Protein AF-A0A9P6IHJ2-F1 (afdb_monomer_lite)

Secondary structure (DSSP, 8-state):
-HHHHHHHHHHHHHHHTPBPP------TTSGGG-TTSSHHHHHHHTTSTT-------------------------------------------------------------------------------------------------B--EE-S---GGGEEEPTTSS-EEE--GGG-EES-EE--SHHHHHHHHHHHHHHS-TTT--GGGTSPPTT-EE-THHHHHHHHHHHHHHHHSS-HHHHHHHHH-S-HHHHHHTT------GGGT--S-HHHHHHHHHHT-SSTTTSPPHHHHHHHHHHHHHS--

Radius of gyration: 33.96 Å; chains: 1; bounding box: 119×91×62 Å

Organism: NCBI:txid1440133

pLDDT: mean 70.14, std 29.79, range [27.2, 98.88]

Structure (mmCIF, N/CA/C/O backbone):
data_AF-A0A9P6IHJ2-F1
#
_entry.id   AF-A0A9P6IHJ2-F1
#
loop_
_atom_site.group_PDB
_atom_site.id
_atom_site.type_symbol
_atom_site.label_atom_id
_atom_site.label_alt_id
_atom_site.label_comp_id
_atom_site.label_asym_id
_atom_site.label_entity_id
_atom_site.label_seq_id
_atom_site.pdbx_PDB_ins_code
_atom_site.Cartn_x
_atom_site.Cartn_y
_atom_site.Cartn_z
_atom_site.occupancy
_atom_site.B_iso_or_equiv
_atom_site.auth_seq_id
_atom_site.auth_comp_id
_atom_site.auth_asym_id
_atom_site.auth_atom_id
_atom_site.pdbx_PDB_model_num
ATOM 1 N N . MET A 1 1 ? 12.701 -4.626 -12.570 1.00 92.81 1 MET A N 1
ATOM 2 C CA . MET A 1 1 ? 11.774 -3.969 -11.621 1.00 92.81 1 MET A CA 1
ATOM 3 C C . MET A 1 1 ? 10.393 -4.628 -11.605 1.00 92.81 1 MET A C 1
ATOM 5 O O . MET A 1 1 ? 10.182 -5.432 -10.714 1.00 92.81 1 MET A O 1
ATOM 9 N N . LEU A 1 2 ? 9.485 -4.388 -12.568 1.00 96.44 2 LEU A N 1
ATOM 10 C CA . LEU A 1 2 ? 8.091 -4.887 -12.493 1.00 96.44 2 LEU A CA 1
ATOM 11 C C . LEU A 1 2 ? 7.951 -6.404 -12.257 1.00 96.44 2 LEU A C 1
ATOM 13 O O . LEU A 1 2 ? 7.178 -6.802 -11.396 1.00 96.44 2 LEU A O 1
ATOM 17 N N . ARG A 1 3 ? 8.747 -7.249 -12.933 1.00 96.56 3 ARG A N 1
ATOM 18 C CA . ARG A 1 3 ? 8.752 -8.712 -12.697 1.00 96.56 3 ARG A CA 1
ATOM 19 C C . ARG A 1 3 ? 9.091 -9.108 -11.251 1.00 96.56 3 ARG A C 1
ATOM 21 O O . ARG A 1 3 ? 8.545 -10.084 -10.759 1.00 96.56 3 ARG A O 1
ATOM 28 N N . PHE A 1 4 ? 9.953 -8.343 -10.579 1.00 97.69 4 PHE A N 1
ATOM 29 C CA . PHE A 1 4 ? 10.272 -8.537 -9.162 1.00 97.69 4 PHE A CA 1
ATOM 30 C C . PHE A 1 4 ? 9.105 -8.062 -8.289 1.00 97.69 4 PHE A C 1
ATOM 32 O O . PHE A 1 4 ? 8.616 -8.813 -7.458 1.00 97.69 4 PHE A O 1
ATOM 39 N N . PHE A 1 5 ? 8.568 -6.863 -8.543 1.00 98.44 5 PHE A N 1
ATOM 40 C CA . PHE A 1 5 ? 7.404 -6.357 -7.805 1.00 98.44 5 PHE A CA 1
ATOM 41 C C . PHE A 1 5 ? 6.185 -7.299 -7.891 1.00 98.44 5 PHE A C 1
ATOM 43 O O . PHE A 1 5 ? 5.552 -7.565 -6.877 1.00 98.44 5 PHE A O 1
ATOM 50 N N . ARG A 1 6 ? 5.930 -7.910 -9.058 1.00 98.38 6 ARG A N 1
ATOM 51 C CA . ARG A 1 6 ? 4.911 -8.960 -9.249 1.00 98.38 6 ARG A CA 1
ATOM 52 C C . ARG A 1 6 ? 5.038 -10.108 -8.238 1.00 98.38 6 ARG A C 1
ATOM 54 O O . ARG A 1 6 ? 4.034 -10.574 -7.709 1.00 98.38 6 ARG A O 1
ATOM 61 N N . GLY A 1 7 ? 6.261 -10.565 -7.960 1.00 98.12 7 GLY A N 1
ATOM 62 C CA . GLY A 1 7 ? 6.501 -11.616 -6.971 1.00 98.12 7 GLY A CA 1
ATOM 63 C C . GLY A 1 7 ? 6.226 -11.151 -5.536 1.00 98.12 7 GLY A C 1
ATOM 64 O O . GLY A 1 7 ? 5.652 -11.911 -4.761 1.00 98.12 7 GLY A O 1
ATOM 65 N N . VAL A 1 8 ? 6.514 -9.883 -5.209 1.00 98.56 8 VAL A N 1
ATOM 66 C CA . VAL A 1 8 ? 6.097 -9.268 -3.931 1.00 98.56 8 VAL A CA 1
ATOM 67 C C . VAL A 1 8 ? 4.570 -9.284 -3.809 1.00 98.56 8 VAL A C 1
ATOM 69 O O . VAL A 1 8 ? 4.041 -9.714 -2.785 1.00 98.56 8 VAL A O 1
ATOM 72 N N . CYS A 1 9 ? 3.848 -8.907 -4.872 1.00 98.56 9 CYS A N 1
ATOM 73 C CA . CYS A 1 9 ? 2.385 -8.974 -4.903 1.00 98.56 9 CYS A CA 1
ATOM 74 C C . CYS A 1 9 ? 1.856 -10.402 -4.694 1.00 98.56 9 CYS A C 1
ATOM 76 O O . CYS A 1 9 ? 0.833 -10.575 -4.038 1.00 98.56 9 CYS A O 1
ATOM 78 N N . TYR A 1 10 ? 2.543 -11.437 -5.191 1.00 98.12 10 TYR A N 1
ATOM 79 C CA . TYR A 1 10 ? 2.163 -12.826 -4.911 1.00 98.12 10 TYR A CA 1
ATOM 80 C C . TYR A 1 10 ? 2.395 -13.244 -3.457 1.00 98.12 10 TYR A C 1
ATOM 82 O O . TYR A 1 10 ? 1.549 -13.957 -2.916 1.00 98.12 10 TYR A O 1
ATOM 90 N N . GLY A 1 11 ? 3.469 -12.774 -2.815 1.00 96.88 11 GLY A N 1
ATOM 91 C CA . GLY A 1 11 ? 3.676 -12.959 -1.376 1.00 96.88 11 GLY A CA 1
ATOM 92 C C . GLY A 1 11 ? 2.554 -12.321 -0.553 1.00 96.88 11 GLY A C 1
ATOM 93 O O . GLY A 1 11 ? 1.955 -12.980 0.291 1.00 96.88 11 GLY A O 1
ATOM 94 N N . VAL A 1 12 ? 2.191 -11.074 -0.869 1.00 97.94 12 VAL A N 1
ATOM 95 C CA . VAL A 1 12 ? 1.077 -10.364 -0.212 1.00 97.94 12 VAL A CA 1
ATOM 96 C C . VAL A 1 12 ? -0.270 -11.053 -0.475 1.00 97.94 12 VAL A C 1
ATOM 98 O O . VAL A 1 12 ? -1.028 -11.295 0.462 1.00 97.94 12 VAL A O 1
ATOM 101 N N . ARG A 1 13 ? -0.545 -11.489 -1.714 1.00 97.31 13 ARG A N 1
ATOM 102 C CA . ARG A 1 13 ? -1.763 -12.252 -2.050 1.00 97.31 13 ARG A CA 1
ATOM 103 C C . ARG A 1 13 ? -1.889 -13.537 -1.227 1.00 97.31 13 ARG A C 1
ATOM 105 O O . ARG A 1 13 ? -2.994 -13.895 -0.837 1.00 97.31 13 ARG A O 1
ATOM 112 N N . ALA A 1 14 ? -0.783 -14.228 -0.946 1.00 95.12 14 ALA A N 1
ATOM 113 C CA . ALA A 1 14 ? -0.804 -15.443 -0.131 1.00 95.12 14 ALA A CA 1
ATOM 114 C C . ALA A 1 14 ? -1.244 -15.185 1.327 1.00 95.12 14 ALA A C 1
ATOM 116 O O . ALA A 1 14 ? -1.840 -16.071 1.936 1.00 95.12 14 ALA A O 1
ATOM 117 N N . LEU A 1 15 ? -1.013 -13.978 1.863 1.00 94.75 15 LEU A N 1
ATOM 118 C CA . LEU A 1 15 ? -1.544 -13.539 3.162 1.00 94.75 15 LEU A CA 1
ATOM 119 C C . LEU A 1 15 ? -3.031 -13.165 3.060 1.00 94.75 15 LEU A C 1
ATOM 121 O O . LEU A 1 15 ? -3.840 -13.569 3.895 1.00 94.75 15 LEU A O 1
ATOM 125 N N . HIS A 1 16 ? -3.407 -12.440 2.000 1.00 95.06 16 HIS A N 1
ATOM 126 C CA . HIS A 1 16 ? -4.785 -11.983 1.753 1.00 95.06 16 HIS A CA 1
ATOM 127 C C . HIS A 1 16 ? -5.756 -13.131 1.443 1.00 95.06 16 HIS A C 1
ATOM 129 O O . HIS A 1 16 ? -6.961 -12.986 1.616 1.00 95.06 16 HIS A O 1
ATOM 135 N N . SER A 1 17 ? -5.246 -14.280 0.998 1.00 89.19 17 SER A N 1
ATOM 136 C CA . SER A 1 17 ? -6.024 -15.488 0.690 1.00 89.19 17 SER A CA 1
ATOM 137 C C . SER A 1 17 ? -5.664 -16.681 1.586 1.00 89.19 17 SER A C 1
ATOM 139 O O . SER A 1 17 ? -5.900 -17.823 1.194 1.00 89.19 17 SER A O 1
ATOM 141 N N . HIS A 1 18 ? -5.064 -16.453 2.761 1.00 78.94 18 HIS A N 1
ATOM 142 C CA . HIS A 1 18 ? -4.600 -17.548 3.611 1.00 78.94 18 HIS A CA 1
ATOM 143 C C . HIS A 1 18 ? -5.767 -18.413 4.115 1.00 78.94 18 HIS A C 1
ATOM 145 O O . HIS A 1 18 ? -6.649 -17.951 4.840 1.00 78.94 18 HIS A O 1
ATOM 151 N N . GLN A 1 19 ? -5.751 -19.692 3.751 1.00 64.75 19 GLN A N 1
ATOM 152 C CA . GLN A 1 19 ? -6.596 -20.719 4.350 1.00 64.75 19 GLN A CA 1
ATOM 153 C C . GLN A 1 19 ? -5.819 -21.368 5.489 1.00 64.75 19 GLN A C 1
ATOM 155 O O . GLN A 1 19 ? -4.679 -21.800 5.296 1.00 64.75 19 GLN A O 1
ATOM 160 N N . LEU A 1 20 ? -6.435 -21.455 6.669 1.00 57.28 20 LEU A N 1
ATOM 161 C CA . LEU A 1 20 ? -5.884 -22.297 7.725 1.00 57.28 20 LEU A CA 1
ATOM 162 C C . LEU A 1 20 ? -5.874 -23.751 7.224 1.00 57.28 20 LEU A C 1
ATOM 164 O O . LEU A 1 20 ? -6.846 -24.176 6.598 1.00 57.28 20 LEU A O 1
ATOM 168 N N . PRO A 1 21 ? -4.809 -24.533 7.478 1.00 53.69 21 PRO A N 1
ATOM 169 C CA . PRO A 1 21 ? -4.828 -25.946 7.136 1.00 53.69 21 PRO A CA 1
ATOM 170 C C . PRO A 1 21 ? -5.996 -26.621 7.861 1.00 53.69 21 PRO A C 1
ATOM 172 O O . PRO A 1 21 ? -6.191 -26.389 9.056 1.00 53.69 21 PRO A O 1
ATOM 175 N N . ASN A 1 22 ? -6.737 -27.478 7.153 1.00 49.53 22 ASN A N 1
ATOM 176 C CA . ASN A 1 22 ? -7.765 -28.337 7.740 1.00 49.53 22 ASN A CA 1
ATOM 177 C C . ASN A 1 22 ? -7.103 -29.323 8.719 1.00 49.53 22 ASN A C 1
ATOM 179 O O . ASN A 1 22 ? -6.735 -30.440 8.356 1.00 49.53 22 ASN A O 1
ATOM 183 N N . VAL A 1 23 ? -6.902 -28.883 9.963 1.00 52.72 23 VAL A N 1
ATOM 184 C CA . VAL A 1 23 ? -6.471 -29.724 11.080 1.00 52.72 23 VAL A CA 1
ATOM 185 C C . VAL A 1 23 ? -7.708 -30.478 11.561 1.00 52.72 23 VAL A C 1
ATOM 187 O O . VAL A 1 23 ? -8.630 -29.834 12.068 1.00 52.72 23 VAL A O 1
ATOM 190 N N . PRO A 1 24 ? -7.764 -31.818 11.438 1.00 45.44 24 PRO A N 1
ATOM 191 C CA . PRO A 1 24 ? -8.878 -32.579 11.978 1.00 45.44 24 PRO A CA 1
ATOM 192 C C . PRO A 1 24 ? -8.985 -32.310 13.476 1.00 45.44 24 PRO A C 1
ATOM 194 O O . PRO A 1 24 ? -8.009 -32.478 14.213 1.00 45.44 24 PRO A O 1
ATOM 197 N N . ILE A 1 25 ? -10.164 -31.882 13.930 1.00 50.69 25 ILE A N 1
ATOM 198 C CA . ILE A 1 25 ? -10.435 -31.711 15.356 1.00 50.69 25 ILE A CA 1
ATOM 199 C C . ILE A 1 25 ? -10.298 -33.092 15.995 1.00 50.69 25 ILE A C 1
ATOM 201 O O . ILE A 1 25 ? -11.161 -33.949 15.807 1.00 50.69 25 ILE A O 1
ATOM 205 N N . ARG A 1 26 ? -9.210 -33.321 16.741 1.00 43.97 26 ARG A N 1
ATOM 206 C CA . ARG A 1 26 ? -9.066 -34.541 17.538 1.00 43.97 26 ARG A CA 1
ATOM 207 C C . ARG A 1 26 ? -10.235 -34.620 18.510 1.00 43.97 26 ARG A C 1
ATOM 209 O O . ARG A 1 26 ? -10.385 -33.771 19.389 1.00 43.97 26 ARG A O 1
ATOM 216 N N . SER A 1 27 ? -11.056 -35.651 18.351 1.00 42.50 27 SER A N 1
ATOM 217 C CA . SER A 1 27 ? -12.056 -36.022 19.341 1.00 42.50 27 SER A CA 1
ATOM 218 C C . SER A 1 27 ? -11.356 -36.308 20.667 1.00 42.50 27 SER A C 1
ATOM 220 O O . SER A 1 27 ? -10.359 -37.028 20.715 1.00 42.50 27 SER A O 1
ATOM 222 N N . ARG A 1 28 ? -11.914 -35.768 21.754 1.00 41.59 28 ARG A N 1
ATOM 223 C CA . ARG A 1 28 ? -11.374 -35.774 23.130 1.00 41.59 28 ARG A CA 1
ATOM 224 C C . ARG A 1 28 ? -11.251 -37.174 23.773 1.00 41.59 28 ARG A C 1
ATOM 226 O O . ARG A 1 28 ? -11.061 -37.292 24.978 1.00 41.59 28 ARG A O 1
ATOM 233 N N . GLU A 1 29 ? -11.385 -38.229 22.978 1.00 46.22 29 GLU A N 1
ATOM 234 C CA . GLU A 1 29 ? -11.388 -39.633 23.385 1.00 46.22 29 GLU A CA 1
ATOM 235 C C . GLU A 1 29 ? -10.037 -40.330 23.122 1.00 46.22 29 GLU A C 1
ATOM 237 O O . GLU A 1 29 ? -9.738 -41.321 23.783 1.00 46.22 29 GLU A O 1
ATOM 242 N N . GLU A 1 30 ? -9.173 -39.799 22.241 1.00 48.06 30 GLU A N 1
ATOM 243 C CA . GLU A 1 30 ? -7.852 -40.405 21.962 1.00 48.06 30 GLU A CA 1
ATOM 244 C C . GLU A 1 30 ? -6.776 -40.082 23.023 1.00 48.06 30 GLU A C 1
ATOM 246 O O . GLU A 1 30 ? -5.876 -40.895 23.270 1.00 48.06 30 GLU A O 1
ATOM 251 N N . ASP A 1 31 ? -6.876 -38.929 23.697 1.00 45.34 31 ASP A N 1
ATOM 252 C CA . ASP A 1 31 ? -5.833 -38.412 24.604 1.00 45.34 31 ASP A CA 1
ATOM 253 C C . ASP A 1 31 ? -5.628 -39.260 25.877 1.00 45.34 31 ASP A C 1
ATOM 255 O O . ASP A 1 31 ? -4.588 -39.163 26.532 1.00 45.34 31 ASP A O 1
ATOM 259 N N . ASN A 1 32 ? -6.568 -40.156 26.203 1.00 43.34 32 ASN A N 1
ATOM 260 C CA . ASN A 1 32 ? -6.463 -41.071 27.348 1.00 43.34 32 ASN A CA 1
ATOM 261 C C . ASN A 1 32 ? -5.431 -42.204 27.150 1.00 43.34 32 ASN A C 1
ATOM 263 O O . ASN A 1 32 ? -5.217 -42.999 28.064 1.00 43.34 32 ASN A O 1
ATOM 267 N N . SER A 1 33 ? -4.780 -42.289 25.983 1.00 44.50 33 SER A N 1
ATOM 268 C CA . SER A 1 33 ? -3.758 -43.306 25.679 1.00 44.50 33 SER A CA 1
ATOM 269 C C . SER A 1 33 ? -2.307 -42.795 25.731 1.00 44.50 33 SER A C 1
ATOM 271 O O . SER A 1 33 ? -1.373 -43.596 25.740 1.00 44.50 33 SER A O 1
ATOM 273 N N . SER A 1 34 ? -2.093 -41.475 25.820 1.00 47.03 34 SER A N 1
ATOM 274 C CA . SER A 1 34 ? -0.774 -40.831 25.657 1.00 47.03 34 SER A CA 1
ATOM 275 C C . SER A 1 34 ? -0.258 -40.054 26.882 1.00 47.03 34 SER A C 1
ATOM 277 O O . SER A 1 34 ? 0.612 -39.190 26.757 1.00 47.03 34 SER A O 1
ATOM 279 N N . ALA A 1 35 ? -0.730 -40.393 28.086 1.00 45.16 35 ALA A N 1
ATOM 280 C CA . ALA A 1 35 ? -0.361 -39.722 29.342 1.00 45.16 35 ALA A CA 1
ATOM 281 C C . ALA A 1 35 ? 1.148 -39.758 29.695 1.00 45.16 35 ALA A C 1
ATOM 283 O O . ALA A 1 35 ? 1.614 -38.924 30.465 1.00 45.16 35 ALA A O 1
ATOM 284 N N . ASN A 1 36 ? 1.939 -40.656 29.092 1.00 44.47 36 ASN A N 1
ATOM 285 C CA . ASN A 1 36 ? 3.379 -40.793 29.370 1.00 44.47 36 ASN A CA 1
ATOM 286 C C . ASN A 1 36 ? 4.290 -39.845 28.553 1.00 44.47 36 ASN A C 1
ATOM 288 O O . ASN A 1 36 ? 5.509 -39.890 28.709 1.00 44.47 36 ASN A O 1
ATOM 292 N N . GLY A 1 37 ? 3.744 -39.013 27.654 1.00 42.28 37 GLY A N 1
ATOM 293 C CA . GLY A 1 37 ? 4.549 -38.157 26.765 1.00 42.28 37 GLY A CA 1
ATOM 294 C C . GLY A 1 37 ? 4.867 -36.749 27.291 1.00 42.28 37 GLY A C 1
ATOM 295 O O . GLY A 1 37 ? 5.844 -36.139 26.858 1.00 42.28 37 GLY A O 1
ATOM 296 N N . ILE A 1 38 ? 4.050 -36.214 28.203 1.00 41.91 38 ILE A N 1
ATOM 297 C CA . ILE A 1 38 ? 4.018 -34.767 28.495 1.00 41.91 38 ILE A CA 1
ATOM 298 C C . ILE A 1 38 ? 5.051 -34.355 29.563 1.00 41.91 38 ILE A C 1
ATOM 300 O O . ILE A 1 38 ? 5.668 -33.294 29.446 1.00 41.91 38 ILE A O 1
ATOM 304 N N . GLU A 1 39 ? 5.350 -35.215 30.543 1.00 41.94 39 GLU A N 1
ATOM 305 C CA . GLU A 1 39 ? 6.340 -34.922 31.602 1.00 41.94 39 GLU A CA 1
ATOM 306 C C . GLU A 1 39 ? 7.791 -34.804 31.081 1.00 41.94 39 GLU A C 1
ATOM 308 O O . GLU A 1 39 ? 8.642 -34.138 31.686 1.00 41.94 39 GLU A O 1
ATOM 313 N N . ALA A 1 40 ? 8.077 -35.403 29.918 1.00 40.66 40 ALA A N 1
ATOM 314 C CA . ALA A 1 40 ? 9.397 -35.390 29.289 1.00 40.66 40 ALA A CA 1
ATOM 315 C C . ALA A 1 40 ? 9.771 -34.036 28.649 1.00 40.66 40 ALA A C 1
ATOM 317 O O . ALA A 1 40 ? 10.959 -33.728 28.518 1.00 40.66 40 ALA A O 1
ATOM 318 N N . TRP A 1 41 ? 8.787 -33.219 28.253 1.00 38.66 41 TRP A N 1
ATOM 319 C CA . TRP A 1 41 ? 9.034 -31.897 27.660 1.00 38.66 41 TRP A CA 1
ATOM 320 C C . TRP A 1 41 ? 9.283 -30.824 28.727 1.00 38.66 41 TRP A C 1
ATOM 322 O O . TRP A 1 41 ? 10.275 -30.096 28.654 1.00 38.66 41 TRP A O 1
ATOM 332 N N . ASP A 1 42 ? 8.437 -30.766 29.757 1.00 39.75 42 ASP A N 1
ATOM 333 C CA . ASP A 1 42 ? 8.492 -29.711 30.782 1.00 39.75 42 ASP A CA 1
ATOM 334 C C . ASP A 1 42 ? 9.760 -29.788 31.664 1.00 39.75 42 ASP A C 1
ATOM 336 O O . ASP A 1 42 ? 10.321 -28.774 32.092 1.00 39.75 42 ASP A O 1
ATOM 340 N N . SER A 1 43 ? 10.311 -30.993 31.834 1.00 40.69 43 SER A N 1
ATOM 341 C CA . SER A 1 43 ? 11.612 -31.205 32.487 1.00 40.69 43 SER A CA 1
ATOM 342 C C . SER A 1 43 ? 12.797 -30.630 31.688 1.00 40.69 43 SER A C 1
ATOM 344 O O . SER A 1 43 ? 13.848 -30.331 32.258 1.00 40.69 43 SER A O 1
ATOM 346 N N . ARG A 1 44 ? 12.651 -30.448 30.366 1.00 43.28 44 ARG A N 1
ATOM 347 C CA . ARG A 1 44 ? 13.728 -30.019 29.452 1.00 43.28 44 ARG A CA 1
ATOM 348 C C . ARG A 1 44 ? 13.771 -28.499 29.237 1.00 43.28 44 ARG A C 1
ATOM 350 O O . ARG A 1 44 ? 14.842 -27.958 28.961 1.00 43.28 44 ARG A O 1
ATOM 357 N N . GLU A 1 45 ? 12.644 -27.812 29.429 1.00 47.12 45 GLU A N 1
ATOM 358 C CA . GLU A 1 45 ? 12.529 -26.341 29.461 1.00 47.12 45 GLU A CA 1
ATOM 359 C C . GLU A 1 45 ? 13.170 -25.744 30.727 1.00 47.12 45 GLU A C 1
ATOM 361 O O . GLU A 1 45 ? 13.964 -24.798 30.655 1.00 47.12 45 GLU A O 1
ATOM 366 N N . ARG A 1 46 ? 12.881 -26.322 31.904 1.00 40.38 46 ARG A N 1
ATOM 367 C CA . ARG A 1 46 ? 13.327 -25.780 33.204 1.00 40.38 46 ARG A CA 1
ATOM 368 C C . ARG A 1 46 ? 14.851 -25.794 33.401 1.00 40.38 46 ARG A C 1
ATOM 370 O O . ARG A 1 46 ? 15.371 -24.948 34.123 1.00 40.38 46 ARG A O 1
ATOM 377 N N . GLY A 1 47 ? 15.583 -26.663 32.699 1.00 39.16 47 GLY A N 1
ATOM 378 C CA . GLY A 1 47 ? 17.052 -26.695 32.719 1.00 39.16 47 GLY A CA 1
ATOM 379 C C . GLY A 1 47 ? 17.753 -25.615 31.878 1.00 39.16 47 GLY A C 1
ATOM 380 O O . GLY A 1 47 ? 18.955 -25.411 32.035 1.00 39.16 47 GLY A O 1
ATOM 381 N N . ARG A 1 48 ? 17.046 -24.909 30.979 1.00 43.00 48 ARG A N 1
ATOM 382 C CA . ARG A 1 48 ? 17.676 -24.016 29.980 1.00 43.00 48 ARG A CA 1
ATOM 383 C C . ARG A 1 48 ? 17.669 -22.523 30.327 1.00 43.00 48 ARG A C 1
ATOM 385 O O . ARG A 1 48 ? 18.354 -21.751 29.663 1.00 43.00 48 ARG A O 1
ATOM 392 N N . LYS A 1 49 ? 16.966 -22.104 31.386 1.00 36.94 49 LYS A N 1
ATOM 393 C CA . LYS A 1 49 ? 16.797 -20.681 31.765 1.00 36.94 49 LYS A CA 1
ATOM 394 C C . LYS A 1 49 ? 17.864 -20.121 32.732 1.00 36.94 49 LYS A C 1
ATOM 396 O O . LYS A 1 49 ? 17.693 -19.015 33.229 1.00 36.94 49 LYS A O 1
ATOM 401 N N . SER A 1 50 ? 18.978 -20.830 32.971 1.00 42.75 50 SER A N 1
ATOM 402 C CA . SER A 1 50 ? 20.017 -20.427 33.951 1.00 42.75 50 SER A CA 1
ATOM 403 C C . SER A 1 50 ? 21.372 -19.969 33.365 1.00 42.75 50 SER A C 1
ATOM 405 O O . SER A 1 50 ? 22.228 -19.510 34.115 1.00 42.75 50 SER A O 1
ATOM 407 N N . LEU A 1 51 ? 21.591 -20.000 32.040 1.00 35.38 51 LEU A N 1
ATOM 408 C CA . LEU A 1 51 ? 22.819 -19.458 31.420 1.00 35.38 51 LEU A CA 1
ATOM 409 C C . LEU A 1 51 ? 22.535 -18.344 30.395 1.00 35.38 51 LEU A C 1
ATOM 411 O O . LEU A 1 51 ? 22.601 -18.551 29.186 1.00 35.38 51 LEU A O 1
ATOM 415 N N . ARG A 1 52 ? 22.328 -17.113 30.884 1.00 31.94 52 ARG A N 1
ATOM 416 C CA . ARG A 1 52 ? 22.693 -15.907 30.117 1.00 31.94 52 ARG A CA 1
ATOM 417 C C . ARG A 1 52 ? 24.172 -15.606 30.372 1.00 31.94 52 ARG A C 1
ATOM 419 O O . ARG A 1 52 ? 24.521 -15.103 31.436 1.00 31.94 52 ARG A O 1
ATOM 426 N N . ARG A 1 53 ? 25.045 -15.910 29.406 1.00 32.09 53 ARG A N 1
ATOM 427 C CA . ARG A 1 53 ? 26.426 -15.396 29.398 1.00 32.09 53 ARG A CA 1
ATOM 428 C C . ARG A 1 53 ? 26.459 -13.984 28.803 1.00 32.09 53 ARG A C 1
ATOM 430 O O . ARG A 1 53 ? 25.736 -13.694 27.857 1.00 32.09 53 ARG A O 1
ATOM 437 N N . GLN A 1 54 ? 27.307 -13.136 29.383 1.00 32.12 54 GLN A N 1
ATOM 438 C CA . GLN A 1 54 ? 27.627 -11.786 28.904 1.00 32.12 54 GLN A CA 1
ATOM 439 C C . GLN A 1 54 ? 28.249 -11.823 27.491 1.00 32.12 54 GLN A C 1
ATOM 441 O O . GLN A 1 54 ? 28.952 -12.791 27.181 1.00 32.12 54 GLN A O 1
ATOM 446 N N . PRO A 1 55 ? 28.068 -10.783 26.655 1.00 29.30 55 PRO A N 1
ATOM 447 C CA . PRO A 1 55 ? 28.760 -10.673 25.376 1.00 29.30 55 PRO A CA 1
ATOM 448 C C . PRO A 1 55 ? 30.221 -10.242 25.590 1.00 29.30 55 PRO A C 1
ATOM 450 O O . PRO A 1 55 ? 30.507 -9.087 25.896 1.00 29.30 55 PRO A O 1
ATOM 453 N N . SER A 1 56 ? 31.162 -11.169 25.414 1.00 29.78 56 SER A N 1
ATOM 454 C CA . SER A 1 56 ? 32.594 -10.860 25.331 1.00 29.78 56 SER A CA 1
ATOM 455 C C . SER A 1 56 ? 32.983 -10.531 23.888 1.00 29.78 56 SER A C 1
ATOM 457 O O . SER A 1 56 ? 32.701 -11.319 22.985 1.00 29.78 56 SER A O 1
ATOM 459 N N . ALA A 1 57 ? 33.649 -9.393 23.681 1.00 29.50 57 ALA A N 1
ATOM 460 C CA . ALA A 1 57 ? 34.122 -8.957 22.369 1.00 29.50 57 ALA A CA 1
ATOM 461 C C . ALA A 1 57 ? 35.082 -9.975 21.725 1.00 29.50 57 ALA A C 1
ATOM 463 O O . ALA A 1 57 ? 35.949 -10.536 22.395 1.00 29.50 57 ALA A O 1
ATOM 464 N N . ILE A 1 58 ? 34.947 -10.178 20.411 1.00 29.84 58 ILE A N 1
ATOM 465 C CA . ILE A 1 58 ? 35.860 -11.013 19.625 1.00 29.84 58 ILE A CA 1
ATOM 466 C C . ILE A 1 58 ? 37.045 -10.148 19.191 1.00 29.84 58 ILE A C 1
ATOM 468 O O . ILE A 1 58 ? 36.941 -9.347 18.264 1.00 29.84 58 ILE A O 1
ATOM 472 N N . SER A 1 59 ? 38.179 -10.316 19.866 1.00 27.20 59 SER A N 1
ATOM 473 C CA . SER A 1 59 ? 39.469 -9.786 19.426 1.00 27.20 59 SER A CA 1
ATOM 474 C C . SER A 1 59 ? 40.075 -10.700 18.359 1.00 27.20 59 SER A C 1
ATOM 476 O O . SER A 1 59 ? 40.378 -11.858 18.647 1.00 27.20 59 SER A O 1
ATOM 478 N N . PHE A 1 60 ? 40.305 -10.180 17.154 1.00 27.91 60 PHE A N 1
ATOM 479 C CA . PHE A 1 60 ? 41.161 -10.848 16.174 1.00 27.91 60 PHE A CA 1
ATOM 480 C C . PHE A 1 60 ? 42.634 -10.681 16.561 1.00 27.91 60 PHE A C 1
ATOM 482 O O . PHE A 1 60 ? 43.092 -9.563 16.791 1.00 27.91 60 PHE A O 1
ATOM 489 N N . THR A 1 61 ? 43.37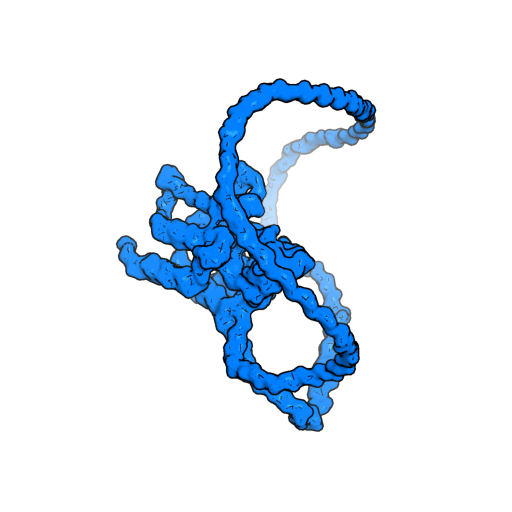9 -11.784 16.586 1.00 27.28 61 THR A N 1
ATOM 490 C CA . THR A 1 61 ? 44.841 -11.792 16.697 1.00 27.28 61 THR A CA 1
ATOM 491 C C . THR A 1 61 ? 45.452 -12.582 15.543 1.00 27.28 61 THR A C 1
ATOM 493 O O . THR A 1 61 ? 45.126 -13.746 15.325 1.00 27.28 61 THR A O 1
ATOM 496 N N . THR A 1 62 ? 46.391 -11.958 14.836 1.00 30.81 62 THR A N 1
ATOM 497 C CA . THR A 1 62 ? 47.392 -12.622 13.985 1.00 30.81 62 THR A CA 1
ATOM 498 C C . THR A 1 62 ? 48.742 -11.916 14.180 1.00 30.81 62 THR A C 1
ATOM 500 O O . THR A 1 62 ? 48.737 -10.733 14.527 1.00 30.81 62 THR A O 1
ATOM 503 N N . PRO A 1 63 ? 49.877 -12.631 14.064 1.00 32.88 63 PRO A N 1
ATOM 504 C CA . PRO A 1 63 ? 51.117 -12.270 14.761 1.00 32.88 63 PRO A CA 1
ATOM 505 C C . PRO A 1 63 ? 52.040 -11.278 14.028 1.00 32.88 63 PRO A C 1
ATOM 507 O O . PRO A 1 63 ? 51.790 -10.863 12.900 1.00 32.88 63 PRO A O 1
ATOM 510 N N . GLU A 1 64 ? 53.107 -10.903 14.738 1.00 30.66 64 GLU A N 1
ATOM 511 C CA . GLU A 1 64 ? 54.028 -9.789 14.482 1.00 30.66 64 GLU A CA 1
ATOM 512 C C . GLU A 1 64 ? 55.007 -9.947 13.301 1.00 30.66 64 GLU A C 1
ATOM 514 O O . GLU A 1 64 ? 55.392 -11.049 12.913 1.00 30.66 64 GLU A O 1
ATOM 519 N N . GLY A 1 65 ? 55.520 -8.792 12.849 1.00 29.48 65 GLY A N 1
ATOM 520 C CA . GLY A 1 65 ? 56.742 -8.635 12.050 1.00 29.48 65 GLY A CA 1
ATOM 521 C C . GLY A 1 65 ? 56.582 -7.574 10.950 1.00 29.48 65 GLY A C 1
ATOM 522 O O . GLY A 1 65 ? 55.748 -7.737 10.072 1.00 29.48 65 GLY A O 1
ATOM 523 N N . GLY A 1 66 ? 57.333 -6.470 10.898 1.00 27.59 66 GLY A N 1
ATOM 524 C CA . GLY A 1 66 ? 58.331 -5.935 11.827 1.00 27.59 66 GLY A CA 1
ATOM 525 C C . GLY A 1 66 ? 59.106 -4.765 11.188 1.00 27.59 66 GLY A C 1
ATOM 526 O O . GLY A 1 66 ? 59.277 -4.734 9.975 1.00 27.59 66 GLY A O 1
ATOM 527 N N . THR A 1 67 ? 59.627 -3.852 12.017 1.00 31.86 67 THR A N 1
ATOM 528 C CA . THR A 1 67 ? 60.567 -2.746 11.692 1.00 31.86 67 THR A CA 1
ATOM 529 C C . THR A 1 67 ? 60.072 -1.529 10.880 1.00 31.86 67 THR A C 1
ATOM 531 O O . THR A 1 67 ? 59.674 -1.647 9.729 1.00 31.86 67 THR A O 1
ATOM 534 N N . GLY A 1 68 ? 60.290 -0.329 11.448 1.00 28.45 68 GLY A N 1
ATOM 535 C CA . GLY A 1 68 ? 61.033 0.718 10.726 1.00 28.45 68 GLY A CA 1
ATOM 536 C C . GLY A 1 68 ? 60.414 2.115 10.545 1.00 28.45 68 GLY A C 1
ATOM 537 O O . GLY A 1 68 ? 59.954 2.390 9.449 1.00 28.45 68 GLY A O 1
ATOM 538 N N . LEU A 1 69 ? 60.624 3.014 11.532 1.00 30.14 69 LEU A N 1
ATOM 539 C CA . LEU A 1 69 ? 60.889 4.473 11.366 1.00 30.14 69 LEU A CA 1
ATOM 540 C C . LEU A 1 69 ? 59.760 5.357 10.751 1.00 30.14 69 LEU A C 1
ATOM 542 O O . LEU A 1 69 ? 58.991 4.917 9.914 1.00 30.14 69 LEU A O 1
ATOM 546 N N . SER A 1 70 ? 59.594 6.648 11.064 1.00 32.69 70 SER A N 1
ATOM 547 C CA . SER A 1 70 ? 60.134 7.532 12.116 1.00 32.69 70 SER A CA 1
ATOM 548 C C . SER A 1 70 ? 59.291 8.823 12.183 1.00 32.69 70 SER A C 1
ATOM 550 O O . SER A 1 70 ? 58.687 9.208 11.187 1.00 32.69 70 SER A O 1
ATOM 552 N N . ASP A 1 71 ? 59.300 9.477 13.346 1.00 30.45 71 ASP A N 1
ATOM 553 C CA . ASP A 1 71 ? 58.812 10.826 13.698 1.00 30.45 71 ASP A CA 1
ATOM 554 C C . ASP A 1 71 ? 58.362 11.815 12.597 1.00 30.45 71 ASP A C 1
ATOM 556 O O . ASP A 1 71 ? 59.122 12.150 11.690 1.00 30.45 71 ASP A O 1
ATOM 560 N N . MET A 1 72 ? 57.240 12.507 12.852 1.00 30.47 72 MET A N 1
ATOM 561 C CA . MET A 1 72 ? 57.333 13.939 13.193 1.00 30.47 72 MET A CA 1
ATOM 562 C C . MET A 1 72 ? 56.136 14.454 14.013 1.00 30.47 72 MET A C 1
ATOM 564 O O . MET A 1 72 ? 55.021 13.944 13.928 1.00 30.47 72 MET A O 1
ATOM 568 N N . SER A 1 73 ? 56.409 15.448 14.857 1.00 30.27 73 SER A N 1
ATOM 569 C CA . SER A 1 73 ? 55.584 15.929 15.974 1.00 30.27 73 SER A CA 1
ATOM 570 C C . SER A 1 73 ? 55.088 17.380 15.786 1.00 30.27 73 SER A C 1
ATOM 572 O O . SER A 1 73 ? 55.451 18.033 14.812 1.00 30.27 73 SER A O 1
ATOM 574 N N . HIS A 1 74 ? 54.344 17.894 16.788 1.00 32.34 74 HIS A N 1
ATOM 575 C CA . HIS A 1 74 ? 53.954 19.310 17.016 1.00 32.34 74 HIS A CA 1
ATOM 576 C C . HIS A 1 74 ? 52.789 19.872 16.162 1.00 32.34 74 HIS A C 1
ATOM 578 O O . HIS A 1 74 ? 52.672 19.547 14.991 1.00 32.34 74 HIS A O 1
ATOM 584 N N . LEU A 1 75 ? 51.873 20.734 16.648 1.00 29.09 75 LEU A N 1
ATOM 585 C CA . LEU A 1 75 ? 51.510 21.273 17.986 1.00 29.09 75 LEU A CA 1
ATOM 586 C C . LEU A 1 75 ? 49.968 21.137 18.130 1.00 29.09 75 LEU A C 1
ATOM 588 O O . LEU A 1 75 ? 49.269 21.24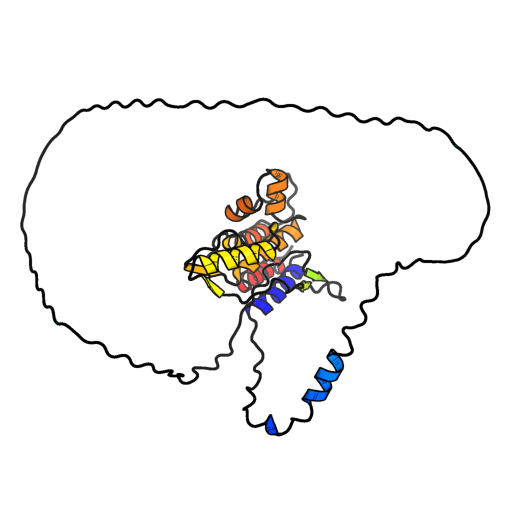0 17.131 1.00 29.09 75 LEU A O 1
ATOM 592 N N . ALA A 1 76 ? 49.342 20.778 19.257 1.00 28.50 76 ALA A N 1
ATOM 593 C CA . ALA A 1 76 ? 49.364 21.317 20.626 1.00 28.50 76 ALA A CA 1
ATOM 594 C C . ALA A 1 76 ? 48.540 22.613 20.846 1.00 28.50 76 ALA A C 1
ATOM 596 O O . ALA A 1 76 ? 48.790 23.630 20.208 1.00 28.50 76 ALA A O 1
ATOM 597 N N . SER A 1 77 ? 47.673 22.558 21.876 1.00 30.08 77 SER A N 1
ATOM 598 C CA . SER A 1 77 ? 47.123 23.681 22.673 1.00 30.08 77 SER A CA 1
ATOM 599 C C . SER A 1 77 ? 45.921 24.484 22.112 1.00 30.08 77 SER A C 1
ATOM 601 O O . SER A 1 77 ? 45.894 24.812 20.938 1.00 30.08 77 SER A O 1
ATOM 603 N N . SER A 1 78 ? 44.916 24.920 22.903 1.00 32.62 78 SER A N 1
ATOM 604 C CA . SER A 1 78 ? 44.588 24.668 24.333 1.00 32.62 78 SER A CA 1
ATOM 605 C C . SER A 1 78 ? 43.288 25.396 24.792 1.00 32.62 78 SER A C 1
ATOM 607 O O . SER A 1 78 ? 42.758 26.212 24.049 1.00 32.62 78 SER A O 1
ATOM 609 N N . HIS A 1 79 ? 42.885 25.180 26.059 1.00 31.31 79 HIS A N 1
ATOM 610 C CA . HIS A 1 79 ? 42.032 26.038 26.922 1.00 31.31 79 HIS A CA 1
ATOM 611 C C . HIS A 1 79 ? 40.490 26.053 26.764 1.00 31.31 79 HIS A C 1
ATOM 613 O O . HIS A 1 79 ? 39.891 26.956 26.197 1.00 31.31 79 HIS A O 1
ATOM 619 N N . ASN A 1 80 ? 39.842 25.084 27.424 1.00 28.81 80 ASN A N 1
ATOM 620 C CA . ASN A 1 80 ? 39.144 25.258 28.718 1.00 28.81 80 ASN A CA 1
ATOM 621 C C . ASN A 1 80 ? 38.613 26.667 29.109 1.00 28.81 80 ASN A C 1
ATOM 623 O O . ASN A 1 80 ? 39.430 27.568 29.299 1.00 28.81 80 ASN A O 1
ATOM 627 N N . SER A 1 81 ? 37.312 26.799 29.440 1.00 29.81 81 SER A N 1
ATOM 628 C CA . SER A 1 81 ? 36.804 27.203 30.786 1.00 29.81 81 SER A CA 1
ATOM 629 C C . SER A 1 81 ? 35.288 27.481 30.825 1.00 29.81 81 SER A C 1
ATOM 631 O O . SER A 1 81 ? 34.719 28.066 29.908 1.00 29.81 81 SER A O 1
ATOM 633 N N . SER A 1 82 ? 34.643 27.097 31.930 1.00 30.14 82 SER A N 1
ATOM 634 C CA . SER A 1 82 ? 33.215 27.295 32.240 1.00 30.14 82 SER A CA 1
ATOM 635 C C . SER A 1 82 ? 32.858 28.727 32.672 1.00 30.14 82 SER A C 1
ATOM 637 O O . SER A 1 82 ? 33.702 29.400 33.262 1.00 30.14 82 SER A O 1
ATOM 639 N N . SER A 1 83 ? 31.575 29.122 32.570 1.00 30.62 83 SER A N 1
ATOM 640 C CA . SER A 1 83 ? 30.831 29.771 33.680 1.00 30.62 83 SER A CA 1
ATOM 641 C C . SER A 1 83 ? 29.329 29.968 33.412 1.00 30.62 83 SER A C 1
ATOM 643 O O . SER A 1 83 ? 28.893 30.126 32.276 1.00 30.62 83 SER A O 1
ATOM 645 N N . ASN A 1 84 ? 28.555 29.971 34.503 1.00 29.61 84 ASN A N 1
ATOM 646 C CA . ASN A 1 84 ? 27.110 30.224 34.559 1.00 29.61 84 ASN A CA 1
ATOM 647 C C . ASN A 1 84 ? 26.746 31.682 34.224 1.00 29.61 84 ASN A C 1
ATOM 649 O O . ASN A 1 84 ? 27.519 32.580 34.555 1.00 29.61 84 ASN A O 1
ATOM 653 N N . ASN A 1 85 ? 25.491 31.933 33.822 1.00 30.48 85 ASN A N 1
ATOM 654 C CA . ASN A 1 85 ? 24.662 32.870 34.596 1.00 30.48 85 ASN A CA 1
ATOM 655 C C . ASN A 1 85 ? 23.148 32.619 34.446 1.00 30.48 85 ASN A C 1
ATOM 657 O O . ASN A 1 85 ? 22.678 32.188 33.395 1.00 30.48 85 ASN A O 1
ATOM 661 N N . SER A 1 86 ? 22.397 32.937 35.499 1.00 31.17 86 SER A N 1
ATOM 662 C CA . SER A 1 86 ? 20.929 32.906 35.557 1.00 31.17 86 SER A CA 1
ATOM 663 C C . SER A 1 86 ? 20.348 34.311 35.370 1.00 31.17 86 SER A C 1
ATOM 665 O O . SER A 1 86 ? 20.972 35.274 35.811 1.00 31.17 86 SER A O 1
ATOM 667 N N . ASN A 1 87 ? 19.127 34.433 34.828 1.00 31.28 87 ASN A N 1
ATOM 668 C CA . ASN A 1 87 ? 17.964 35.010 35.540 1.00 31.28 87 ASN A CA 1
ATOM 669 C C . ASN A 1 87 ? 16.799 35.440 34.626 1.00 31.28 87 ASN A C 1
ATOM 671 O O . ASN A 1 87 ? 16.977 36.171 33.659 1.00 31.28 87 ASN A O 1
ATOM 675 N N . ASN A 1 88 ? 15.598 35.034 35.049 1.00 30.44 88 ASN A N 1
ATOM 676 C CA . ASN A 1 88 ? 14.337 35.785 35.121 1.00 30.44 88 ASN A CA 1
ATOM 677 C C . ASN A 1 88 ? 14.161 37.080 34.300 1.00 30.44 88 ASN A C 1
ATOM 679 O O . ASN A 1 88 ? 14.850 38.070 34.541 1.00 30.44 88 ASN A O 1
ATOM 683 N N . ASN A 1 89 ? 13.004 37.182 33.630 1.00 33.03 89 ASN A N 1
ATOM 684 C CA . ASN A 1 89 ? 11.962 38.053 34.193 1.00 33.03 89 ASN A CA 1
ATOM 685 C C . ASN A 1 89 ? 10.520 37.708 33.781 1.00 33.03 89 ASN A C 1
ATOM 687 O O . ASN A 1 89 ? 10.263 37.149 32.719 1.00 33.03 89 ASN A O 1
ATOM 691 N N . ASN A 1 90 ? 9.604 38.082 34.679 1.00 32.34 90 ASN A N 1
ATOM 692 C CA . ASN A 1 90 ? 8.141 38.069 34.554 1.00 32.34 90 ASN A CA 1
ATOM 693 C C . ASN A 1 90 ? 7.667 38.762 33.249 1.00 32.34 90 ASN A C 1
ATOM 695 O O . ASN A 1 90 ? 8.359 39.625 32.723 1.00 32.34 90 ASN A O 1
ATOM 699 N N . GLY A 1 91 ? 6.493 38.493 32.671 1.00 28.67 91 GLY A N 1
ATOM 700 C CA . GLY A 1 91 ? 5.265 37.976 33.272 1.00 28.67 91 GLY A CA 1
ATOM 701 C C . GLY A 1 91 ? 4.322 39.126 33.644 1.00 28.67 91 GLY A C 1
ATOM 702 O O . GLY A 1 91 ? 4.515 39.761 34.676 1.00 28.67 91 GLY A O 1
ATOM 703 N N . ASN A 1 92 ? 3.286 39.379 32.836 1.00 30.88 92 ASN A N 1
ATOM 704 C CA . ASN A 1 92 ? 2.072 40.044 33.315 1.00 30.88 92 ASN A CA 1
ATOM 705 C C . ASN A 1 92 ? 0.857 39.703 32.440 1.00 30.88 92 ASN A C 1
ATOM 707 O O . ASN A 1 92 ? 0.938 39.727 31.214 1.00 30.88 92 ASN A O 1
ATOM 711 N N . SER A 1 93 ? -0.272 39.421 33.086 1.00 32.78 93 SER A N 1
ATOM 712 C CA . SER A 1 93 ? -1.586 39.361 32.434 1.00 32.78 93 SER A CA 1
ATOM 713 C C . SER A 1 93 ? -2.203 40.757 32.408 1.00 32.78 93 SER A C 1
ATOM 715 O O . SER A 1 93 ? -1.923 41.555 33.298 1.00 32.78 93 SER A O 1
ATOM 717 N N . ASN A 1 94 ? -3.118 41.029 31.475 1.00 33.09 94 ASN A N 1
ATOM 718 C CA . ASN A 1 94 ? -4.341 41.757 31.819 1.00 33.09 94 ASN A CA 1
ATOM 719 C C . ASN A 1 94 ? -5.436 41.581 30.763 1.00 33.09 94 ASN A C 1
ATOM 721 O O . ASN A 1 94 ? -5.209 41.034 29.687 1.00 33.09 94 ASN A O 1
ATOM 725 N N . ASN A 1 95 ? -6.650 41.946 31.160 1.00 30.84 95 ASN A N 1
ATOM 726 C CA . ASN A 1 95 ? -7.888 41.305 30.737 1.00 30.84 95 ASN A CA 1
ATOM 727 C C . ASN A 1 95 ? -8.914 42.344 30.236 1.00 30.84 95 ASN A C 1
ATOM 729 O O . ASN A 1 95 ? -8.797 43.516 30.580 1.00 30.84 95 ASN A O 1
ATOM 733 N N . ILE A 1 96 ? -9.968 41.875 29.552 1.00 32.03 96 ILE A N 1
ATOM 734 C CA . ILE A 1 96 ? -11.283 42.542 29.396 1.00 32.03 96 ILE A CA 1
ATOM 735 C C . ILE A 1 96 ? -11.332 43.855 28.572 1.00 32.03 96 ILE A C 1
ATOM 737 O O . ILE A 1 96 ? -10.896 44.913 29.013 1.00 32.03 96 ILE A O 1
ATOM 741 N N . ASN A 1 97 ? -12.081 43.832 27.456 1.00 30.50 97 ASN A N 1
ATOM 742 C CA . ASN A 1 97 ? -13.363 44.559 27.415 1.00 30.50 97 ASN A CA 1
ATOM 743 C C . ASN A 1 97 ? -14.308 44.119 26.281 1.00 30.50 97 ASN A C 1
ATOM 745 O O . ASN A 1 97 ? -13.894 43.901 25.146 1.00 30.50 97 ASN A O 1
ATOM 749 N N . ASN A 1 98 ? -15.597 44.027 26.620 1.00 31.78 98 ASN A N 1
ATOM 750 C CA . ASN A 1 98 ? -16.707 43.831 25.683 1.00 31.78 98 ASN A CA 1
ATOM 751 C C . ASN A 1 98 ? -17.056 45.144 24.965 1.00 31.78 98 ASN A C 1
ATOM 753 O O . ASN A 1 98 ? -16.872 46.217 25.534 1.00 31.78 98 ASN A O 1
ATOM 757 N N . ASN A 1 99 ? -17.727 45.051 23.812 1.00 30.02 99 ASN A N 1
ATOM 758 C CA . ASN A 1 99 ? -18.866 45.933 23.537 1.00 30.02 99 ASN A CA 1
ATOM 759 C C . ASN A 1 99 ? -19.828 45.338 22.497 1.00 30.02 99 ASN A C 1
ATOM 761 O O . ASN A 1 99 ? -19.430 44.990 21.389 1.00 30.02 99 ASN A O 1
ATOM 765 N N . ASN A 1 100 ? -21.110 45.274 22.863 1.00 34.84 100 ASN A N 1
ATOM 766 C CA . ASN A 1 100 ? -22.225 45.057 21.939 1.00 34.84 100 ASN A CA 1
ATOM 767 C C . ASN A 1 100 ? -22.573 46.375 21.229 1.00 34.84 100 ASN A C 1
ATOM 769 O O . ASN A 1 100 ? -22.462 47.432 21.849 1.00 34.84 100 ASN A O 1
ATOM 773 N N . ASN A 1 101 ? -23.164 46.311 20.029 1.00 29.73 101 ASN A N 1
ATOM 774 C CA . ASN A 1 101 ? -24.449 46.992 19.816 1.00 29.73 101 ASN A CA 1
ATOM 775 C C . ASN A 1 101 ? -25.225 46.519 18.576 1.00 29.73 101 ASN A C 1
ATOM 777 O O . ASN A 1 101 ? -24.648 46.151 17.556 1.00 29.73 101 ASN A O 1
ATOM 781 N N . ASN A 1 102 ? -26.554 46.560 18.702 1.00 32.53 102 ASN A N 1
ATOM 782 C CA . ASN A 1 102 ? -27.547 46.189 17.688 1.00 32.53 102 ASN A CA 1
ATOM 783 C C . ASN A 1 102 ? -27.917 47.366 16.769 1.00 32.53 102 ASN A C 1
ATOM 785 O O . ASN A 1 102 ? -27.792 48.517 17.187 1.00 32.53 102 ASN A O 1
ATOM 789 N N . ASN A 1 103 ? -28.507 47.064 15.599 1.00 32.50 103 ASN A N 1
ATOM 790 C CA . ASN A 1 103 ? -29.866 47.480 15.152 1.00 32.50 103 ASN A CA 1
ATOM 791 C C . ASN A 1 103 ? -30.015 47.282 13.619 1.00 32.50 103 ASN A C 1
ATOM 793 O O . ASN A 1 103 ? -29.088 47.587 12.881 1.00 32.50 103 ASN A O 1
ATOM 797 N N . ASN A 1 104 ? -31.048 46.568 13.134 1.00 34.31 104 ASN A N 1
ATOM 798 C CA . ASN A 1 104 ? -32.380 47.049 12.667 1.00 34.31 104 ASN A CA 1
ATOM 799 C C . ASN A 1 104 ? -32.290 48.022 11.459 1.00 34.31 104 ASN A C 1
ATOM 801 O O . ASN A 1 104 ? -31.414 48.873 11.448 1.00 34.31 104 ASN A O 1
ATOM 805 N N . ASN A 1 105 ? -33.157 48.045 10.433 1.00 35.03 105 ASN A N 1
ATOM 806 C CA . ASN A 1 105 ? -34.503 47.478 10.169 1.00 35.03 105 ASN A CA 1
ATOM 807 C C . ASN A 1 105 ? -34.738 47.480 8.614 1.00 35.03 105 ASN A C 1
ATOM 809 O O . ASN A 1 105 ? -33.834 47.917 7.908 1.00 35.03 105 ASN A O 1
ATOM 813 N N . SER A 1 106 ? -35.844 47.095 7.946 1.00 35.75 106 SER A N 1
ATOM 814 C CA . SER A 1 106 ? -37.170 46.488 8.243 1.00 35.75 106 SER A CA 1
ATOM 815 C C . SER A 1 106 ? -37.867 46.078 6.914 1.00 35.75 106 SER A C 1
ATOM 817 O O . SER A 1 106 ? -37.474 46.587 5.870 1.00 35.75 106 SER A O 1
ATOM 819 N N . SER A 1 107 ? -38.994 45.334 6.985 1.00 35.94 107 SER A N 1
ATOM 820 C CA . SER A 1 107 ? -40.188 45.367 6.072 1.00 35.94 107 SER A CA 1
ATOM 821 C C . SER A 1 107 ? -40.049 45.027 4.564 1.00 35.94 107 SER A C 1
ATOM 823 O O . SER A 1 107 ? -39.073 45.406 3.941 1.00 35.94 107 SER A O 1
ATOM 825 N N . SER A 1 108 ? -41.021 44.448 3.836 1.00 33.72 108 SER A N 1
ATOM 826 C CA . SER A 1 108 ? -42.278 43.680 4.078 1.00 33.72 108 SER A CA 1
ATOM 827 C C . SER A 1 108 ? -42.800 43.199 2.679 1.00 33.72 108 SER A C 1
ATOM 829 O O . SER A 1 108 ? -42.088 43.413 1.703 1.00 33.72 108 SER A O 1
ATOM 831 N N . SER A 1 109 ? -43.958 42.567 2.403 1.00 33.06 109 SER A N 1
ATOM 832 C CA . SER A 1 109 ? -45.160 42.117 3.146 1.00 33.06 109 SER A CA 1
ATOM 833 C C . SER A 1 109 ? -45.949 41.049 2.336 1.00 33.06 109 SER A C 1
ATOM 835 O O . SER A 1 109 ? -45.985 41.134 1.115 1.00 33.06 109 SER A O 1
ATOM 837 N N . SER A 1 110 ? -46.660 40.141 3.028 1.00 31.98 110 SER A N 1
ATOM 838 C CA . SER A 1 110 ? -47.987 39.549 2.687 1.00 31.98 110 SER A CA 1
ATOM 839 C C . SER A 1 110 ? -48.320 38.995 1.276 1.00 31.98 110 SER A C 1
ATOM 841 O O . SER A 1 110 ? -48.507 39.763 0.334 1.00 31.98 110 SER A O 1
ATOM 843 N N . ASN A 1 111 ? -48.671 37.699 1.190 1.00 31.59 111 ASN A N 1
ATOM 844 C CA . ASN A 1 111 ? -50.085 37.267 1.096 1.00 31.59 111 ASN A CA 1
ATOM 845 C C . ASN A 1 111 ? -50.268 35.735 1.237 1.00 31.59 111 ASN A C 1
ATOM 847 O O . ASN A 1 111 ? -49.425 34.951 0.818 1.00 31.59 111 ASN A O 1
ATOM 851 N N . ASP A 1 112 ? -51.408 35.365 1.817 1.00 33.44 112 ASP A N 1
ATOM 852 C CA . ASP A 1 112 ? -51.961 34.029 2.135 1.00 33.44 112 ASP A CA 1
ATOM 853 C C . ASP A 1 112 ? -53.450 34.057 1.645 1.00 33.44 112 ASP A C 1
ATOM 855 O O . ASP A 1 112 ? -53.847 35.107 1.117 1.00 33.44 112 ASP A O 1
ATOM 859 N N . PRO A 1 113 ? -54.367 33.080 1.864 1.00 59.34 113 PRO A N 1
ATOM 860 C CA . PRO A 1 113 ? -54.240 31.652 2.209 1.00 59.34 113 PRO A CA 1
ATOM 861 C C . PRO A 1 113 ? -55.184 30.701 1.404 1.00 59.34 113 PRO A C 1
ATOM 863 O O . PRO A 1 113 ? -56.070 31.151 0.678 1.00 59.34 113 PRO A O 1
ATOM 866 N N . SER A 1 114 ? -55.062 29.374 1.612 1.00 31.75 114 SER A N 1
ATOM 867 C CA . SER A 1 114 ? -56.137 28.330 1.719 1.00 31.75 114 SER A CA 1
ATOM 868 C C . SER A 1 114 ? -55.637 26.928 1.289 1.00 31.75 114 SER A C 1
ATOM 870 O O . SER A 1 114 ? -54.869 26.824 0.342 1.00 31.75 114 SER A O 1
ATOM 872 N N . GLY A 1 115 ? -56.015 25.794 1.905 1.00 29.84 115 GLY A N 1
ATOM 873 C CA . GLY A 1 115 ? -56.758 25.551 3.155 1.00 29.84 115 GLY A CA 1
ATOM 874 C C . GLY A 1 115 ? -56.993 24.042 3.436 1.00 29.84 115 GLY A C 1
ATOM 875 O O . GLY A 1 115 ? -56.955 23.241 2.511 1.00 29.84 115 GLY A O 1
ATOM 876 N N . SER A 1 116 ? -57.299 23.692 4.700 1.00 31.95 116 SER A N 1
ATOM 877 C CA . SER A 1 116 ? -57.816 22.395 5.232 1.00 31.95 116 SER A CA 1
ATOM 878 C C . SER A 1 116 ? -56.930 21.127 5.130 1.00 31.95 116 SER A C 1
ATOM 880 O O . SER A 1 116 ? -56.571 20.690 4.048 1.00 31.95 116 SER A O 1
ATOM 882 N N . ASN A 1 117 ? -56.461 20.527 6.238 1.00 31.02 117 ASN A N 1
ATOM 883 C CA . ASN A 1 117 ? -57.144 19.727 7.292 1.00 31.02 117 ASN A CA 1
ATOM 884 C C . ASN A 1 117 ? -57.506 18.273 6.912 1.00 31.02 117 ASN A C 1
ATOM 886 O O . ASN A 1 117 ? -58.463 18.054 6.174 1.00 31.02 117 ASN A O 1
ATOM 890 N N . ASN A 1 118 ? -56.887 17.287 7.586 1.00 31.89 118 ASN A N 1
ATOM 891 C CA . ASN A 1 118 ? -57.588 16.536 8.647 1.00 31.89 118 ASN A CA 1
ATOM 892 C C . ASN A 1 118 ? -56.683 15.624 9.506 1.00 31.89 118 ASN A C 1
ATOM 894 O O . ASN A 1 118 ? -55.730 15.016 9.031 1.00 31.89 118 ASN A O 1
ATOM 898 N N . ASN A 1 119 ? -57.050 15.525 10.788 1.00 31.45 119 ASN A N 1
ATOM 899 C CA . ASN A 1 119 ? -56.525 14.593 11.793 1.00 31.45 119 ASN A CA 1
ATOM 900 C C . ASN A 1 119 ? -57.114 13.182 11.624 1.00 31.45 119 ASN A C 1
ATOM 902 O O . ASN A 1 119 ? -58.307 13.068 11.359 1.00 31.45 119 ASN A O 1
ATOM 906 N N . THR A 1 120 ? -56.369 12.155 12.045 1.00 31.19 120 THR A N 1
ATOM 907 C CA . THR A 1 120 ? -56.917 11.116 12.944 1.00 31.19 120 THR A CA 1
ATOM 908 C C . THR A 1 120 ? -55.832 10.590 13.878 1.00 31.19 120 THR A C 1
ATOM 910 O O . THR A 1 120 ? -54.705 10.340 13.464 1.00 31.19 120 THR A O 1
ATOM 913 N N . ASN A 1 121 ? -56.202 10.421 15.144 1.00 29.77 121 ASN A N 1
ATOM 914 C CA . ASN A 1 121 ? -55.361 9.973 16.246 1.00 29.77 121 ASN A CA 1
ATOM 915 C C . ASN A 1 121 ? -56.011 8.714 16.841 1.00 29.77 121 ASN A C 1
ATOM 917 O O . ASN A 1 121 ? -57.195 8.762 17.174 1.00 29.77 121 ASN A O 1
ATOM 921 N N . THR A 1 122 ? -55.271 7.616 16.999 1.00 30.45 122 THR A N 1
ATOM 922 C CA . THR A 1 122 ? -55.734 6.445 17.762 1.00 30.45 122 THR A CA 1
ATOM 923 C C . THR A 1 122 ? -54.621 5.926 18.652 1.00 30.45 122 THR A C 1
ATOM 925 O O . THR A 1 122 ? -53.553 5.540 18.182 1.00 30.45 122 THR A O 1
ATOM 928 N N . ASN A 1 123 ? -54.912 5.911 19.946 1.00 29.14 123 ASN A N 1
ATOM 929 C CA . ASN A 1 123 ? -54.016 5.543 21.027 1.00 29.14 123 ASN A CA 1
ATOM 930 C C . ASN A 1 123 ? -54.569 4.270 21.686 1.00 29.14 123 ASN A C 1
ATOM 932 O O . ASN A 1 123 ? -55.719 4.279 22.126 1.00 29.14 123 ASN A O 1
ATOM 936 N N . THR A 1 124 ? -53.783 3.196 21.777 1.00 31.45 124 THR A N 1
ATOM 937 C CA . THR A 1 124 ? -54.133 2.010 22.580 1.00 31.45 124 THR A CA 1
ATOM 938 C C . THR A 1 124 ? -52.919 1.530 23.354 1.00 31.45 124 THR A C 1
ATOM 940 O O . THR A 1 124 ? -51.871 1.252 22.779 1.00 31.45 124 THR A O 1
ATOM 943 N N . ASN A 1 125 ? -53.096 1.433 24.666 1.00 28.98 125 ASN A N 1
ATOM 944 C CA . ASN A 1 125 ? -52.068 1.150 25.654 1.00 28.98 125 ASN A CA 1
ATOM 945 C C . ASN A 1 125 ? -52.421 -0.164 26.370 1.00 28.98 125 ASN A C 1
ATOM 947 O O . ASN A 1 125 ? -53.535 -0.274 26.881 1.00 28.98 125 ASN A O 1
ATOM 951 N N . THR A 1 126 ? -51.498 -1.126 26.449 1.00 31.36 126 THR A N 1
ATOM 952 C CA . THR A 1 126 ? -51.639 -2.322 27.305 1.00 31.36 126 THR A CA 1
ATOM 953 C C . THR A 1 126 ? -50.281 -2.788 27.830 1.00 31.36 126 THR A C 1
ATOM 955 O O . THR A 1 126 ? -49.296 -2.816 27.098 1.00 31.36 126 THR A O 1
ATOM 958 N N . ASN A 1 127 ? -50.257 -3.134 29.119 1.00 29.56 127 ASN A N 1
ATOM 959 C CA . ASN A 1 127 ? -49.064 -3.331 29.950 1.00 29.56 127 ASN A CA 1
ATOM 960 C C . ASN A 1 127 ? -48.537 -4.780 29.988 1.00 29.56 127 ASN A C 1
ATOM 962 O O . ASN A 1 127 ? -49.320 -5.709 29.822 1.00 29.56 127 ASN A O 1
ATOM 966 N N . ASN A 1 128 ? -47.289 -4.914 30.478 1.00 28.56 128 ASN A N 1
ATOM 967 C CA . ASN A 1 128 ? -46.746 -6.039 31.274 1.00 28.56 128 ASN A CA 1
ATOM 968 C C . ASN A 1 128 ? -46.582 -7.408 30.552 1.00 28.56 128 ASN A C 1
ATOM 970 O O . ASN A 1 128 ? -47.398 -7.798 29.735 1.00 28.56 128 ASN A O 1
ATOM 974 N N . ASN A 1 129 ? -45.556 -8.235 30.807 1.00 29.47 129 ASN A N 1
ATOM 975 C CA . ASN A 1 129 ? -44.782 -8.453 32.040 1.00 29.47 129 ASN A CA 1
ATOM 976 C C . ASN A 1 129 ? -43.386 -9.073 31.767 1.00 29.47 129 ASN A C 1
ATOM 978 O O . ASN A 1 129 ? -43.144 -9.635 30.703 1.00 29.47 129 ASN A O 1
ATOM 982 N N . ASN A 1 130 ? -42.507 -9.054 32.777 1.00 31.25 130 ASN A N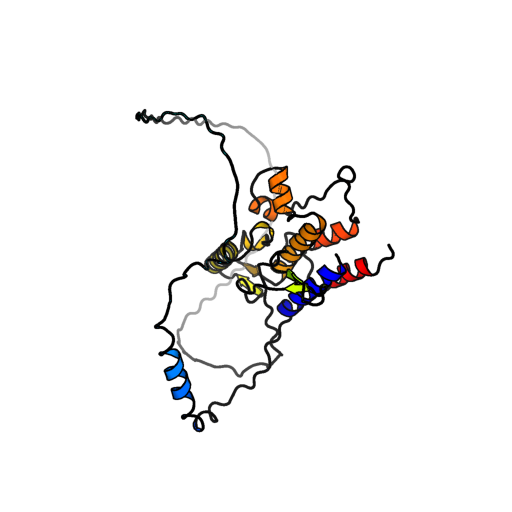 1
ATOM 983 C CA . ASN A 1 130 ? -41.217 -9.767 32.794 1.00 31.25 130 ASN A CA 1
ATOM 984 C C . ASN A 1 130 ? -41.351 -11.296 32.655 1.00 31.25 130 ASN A C 1
ATOM 986 O O . ASN A 1 130 ? -42.253 -11.891 33.245 1.00 31.25 130 ASN A O 1
ATOM 990 N N . SER A 1 131 ? -40.340 -11.943 32.060 1.00 30.03 131 SER A N 1
ATOM 991 C CA . SER A 1 131 ? -39.844 -13.267 32.483 1.00 30.03 131 SER A CA 1
ATOM 992 C C . SER A 1 131 ? -38.426 -13.518 31.967 1.00 30.03 131 SER A C 1
ATOM 994 O O . SER A 1 131 ? -38.195 -13.595 30.765 1.00 30.03 131 SER A O 1
ATOM 996 N N . SER A 1 132 ? -37.473 -13.661 32.887 1.00 29.67 132 SER A N 1
ATOM 997 C CA . SER A 1 132 ? -36.104 -14.076 32.575 1.00 29.67 132 SER A CA 1
ATOM 998 C C . SER A 1 132 ? -36.060 -15.553 32.184 1.00 29.67 132 SER A C 1
ATOM 1000 O O . SER A 1 132 ? -36.497 -16.401 32.960 1.00 29.67 132 SER A O 1
ATOM 1002 N N . SER A 1 133 ? -35.422 -15.886 31.064 1.00 30.64 133 SER A N 1
ATOM 1003 C CA . SER A 1 133 ? -34.980 -17.256 30.782 1.00 30.64 133 SER A CA 1
ATOM 1004 C C . SER A 1 133 ? -33.566 -17.243 30.211 1.00 30.64 133 SER A C 1
ATOM 1006 O O . SER A 1 133 ? -33.342 -17.024 29.022 1.00 30.64 133 SER A O 1
ATOM 1008 N N . ASN A 1 134 ? -32.609 -17.470 31.107 1.00 32.34 134 ASN A N 1
ATOM 1009 C CA . ASN A 1 134 ? -31.206 -17.682 30.786 1.00 32.34 134 ASN A CA 1
ATOM 1010 C C . ASN A 1 134 ? -31.073 -19.038 30.074 1.00 32.34 134 ASN A C 1
ATOM 1012 O O . ASN A 1 134 ? -31.291 -20.073 30.703 1.00 32.34 134 ASN A O 1
ATOM 1016 N N . SER A 1 135 ? -30.750 -19.048 28.780 1.00 32.09 135 SER A N 1
ATOM 1017 C CA . SER A 1 135 ? -30.491 -20.286 28.037 1.00 32.09 135 SER A CA 1
ATOM 1018 C C . SER A 1 135 ? -29.202 -20.165 27.229 1.00 32.09 135 SER A C 1
ATOM 1020 O O . SER A 1 135 ? -29.148 -19.540 26.174 1.00 32.09 135 SER A O 1
ATOM 1022 N N . ASN A 1 136 ? -28.149 -20.798 27.749 1.00 37.28 136 ASN A N 1
ATOM 1023 C CA . ASN A 1 136 ? -26.948 -21.114 26.985 1.00 37.28 136 ASN A CA 1
ATOM 1024 C C . ASN A 1 136 ? -27.319 -22.150 25.914 1.00 37.28 136 ASN A C 1
ATOM 1026 O O . ASN A 1 136 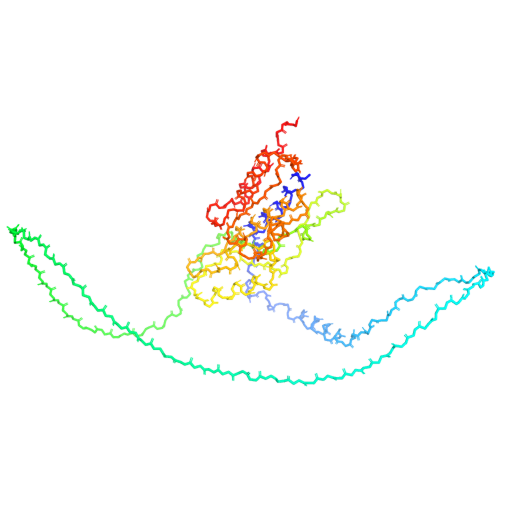? -27.223 -23.354 26.147 1.00 37.28 136 ASN A O 1
ATOM 1030 N N . GLY A 1 137 ? -27.790 -21.676 24.763 1.00 27.92 137 GLY A N 1
ATOM 1031 C CA . GLY A 1 137 ? -28.032 -22.488 23.578 1.00 27.92 137 GLY A CA 1
ATOM 1032 C C . GLY A 1 137 ? -26.826 -22.432 22.653 1.00 27.92 137 GLY A C 1
ATOM 1033 O O . GLY A 1 137 ? -26.708 -21.502 21.860 1.00 27.92 137 GLY A O 1
ATOM 1034 N N . LEU A 1 138 ? -25.944 -23.430 22.736 1.00 35.12 138 LEU A N 1
ATOM 1035 C CA . LEU A 1 138 ? -25.030 -23.728 21.634 1.00 35.12 138 LEU A CA 1
ATOM 1036 C C . LEU A 1 138 ? -25.892 -24.174 20.448 1.00 35.12 138 LEU A C 1
ATOM 1038 O O . LEU A 1 138 ? -26.433 -25.281 20.460 1.00 35.12 138 LEU A O 1
ATOM 1042 N N . GLY A 1 139 ? -26.056 -23.294 19.459 1.00 31.12 139 GLY A N 1
ATOM 1043 C CA . GLY A 1 139 ? -26.603 -23.680 18.161 1.00 31.12 139 GLY A CA 1
ATOM 1044 C C . GLY A 1 139 ? -25.734 -24.771 17.523 1.00 31.12 139 GLY A C 1
ATOM 1045 O O . GLY A 1 139 ? -24.551 -24.883 17.868 1.00 31.12 139 GLY A O 1
ATOM 1046 N N . PRO A 1 140 ? -26.295 -25.601 16.626 1.00 37.38 140 PRO A N 1
ATOM 1047 C CA . PRO A 1 140 ? -25.489 -26.557 15.878 1.00 37.38 140 PRO A CA 1
ATOM 1048 C C . PRO A 1 140 ? -24.398 -25.805 15.108 1.00 37.38 140 PRO A C 1
ATOM 1050 O O . PRO A 1 140 ? -24.605 -24.670 14.686 1.00 37.38 140 PRO A O 1
ATOM 1053 N N . ALA A 1 141 ? -23.232 -26.431 14.955 1.00 40.88 141 ALA A N 1
ATOM 1054 C CA . ALA A 1 141 ? -22.139 -25.850 14.190 1.00 40.88 141 ALA A CA 1
ATOM 1055 C C . ALA A 1 141 ? -22.553 -25.742 12.716 1.00 40.88 141 ALA A C 1
ATOM 1057 O O . ALA A 1 141 ? -22.545 -26.742 11.997 1.00 40.88 141 ALA A O 1
ATOM 1058 N N . GLU A 1 142 ? -22.937 -24.537 12.301 1.00 43.62 142 GLU A N 1
ATOM 1059 C CA . GLU A 1 142 ? -23.110 -24.195 10.897 1.00 43.62 142 GLU A CA 1
ATOM 1060 C C . GLU A 1 142 ? -21.729 -24.200 10.224 1.00 43.62 142 GLU A C 1
ATOM 1062 O O . GLU A 1 142 ? -20.803 -23.500 10.634 1.00 43.62 142 GLU A O 1
ATOM 1067 N N . ASP A 1 143 ? -21.639 -25.057 9.213 1.00 41.62 143 ASP A N 1
ATOM 1068 C CA . ASP A 1 143 ? -20.870 -24.881 7.989 1.00 41.62 143 ASP A CA 1
ATOM 1069 C C . ASP A 1 143 ? -19.339 -24.761 8.127 1.00 41.62 143 ASP A C 1
ATOM 1071 O O . ASP A 1 143 ? -18.761 -23.684 8.263 1.00 41.62 143 ASP A O 1
ATOM 1075 N N . ASN A 1 144 ? -18.652 -25.896 7.925 1.00 42.03 144 ASN A N 1
ATOM 1076 C CA . ASN A 1 144 ? -17.260 -25.894 7.458 1.00 42.03 144 ASN A CA 1
ATOM 1077 C C . ASN A 1 144 ? -17.204 -25.417 5.991 1.00 42.03 144 ASN A C 1
ATOM 1079 O O . ASN A 1 144 ? -16.932 -26.207 5.086 1.00 42.03 144 ASN A O 1
ATOM 1083 N N . GLU A 1 145 ? -17.450 -24.130 5.743 1.00 48.91 145 GLU A N 1
ATOM 1084 C CA . GLU A 1 145 ? -16.749 -23.467 4.642 1.00 48.91 145 GLU A CA 1
ATOM 1085 C C . GLU A 1 145 ? -15.251 -23.453 4.981 1.00 48.91 145 GLU A C 1
ATOM 1087 O O . GLU A 1 145 ? -14.877 -23.252 6.140 1.00 48.91 145 GLU A O 1
ATOM 1092 N N . ASP A 1 146 ? -14.378 -23.661 3.990 1.00 53.00 146 ASP A N 1
ATOM 1093 C CA . ASP A 1 146 ? -12.929 -23.540 4.177 1.00 53.00 146 ASP A CA 1
ATOM 1094 C C . ASP A 1 146 ? -12.590 -22.097 4.587 1.00 53.00 146 ASP A C 1
ATOM 1096 O O . ASP A 1 146 ? -12.460 -21.209 3.740 1.00 53.00 146 ASP A O 1
ATOM 1100 N N . LEU A 1 147 ? -12.482 -21.856 5.900 1.00 65.88 147 LEU A N 1
ATOM 1101 C CA . LEU A 1 147 ? -12.349 -20.525 6.492 1.00 65.88 147 LEU A CA 1
ATOM 1102 C C . LEU A 1 147 ? -11.061 -19.837 6.018 1.00 65.88 147 LEU A C 1
ATOM 1104 O O . LEU A 1 147 ? -9.991 -19.962 6.622 1.00 65.88 147 LEU A O 1
ATOM 1108 N N . VAL A 1 148 ? -11.186 -19.056 4.944 1.00 74.00 148 VAL A N 1
ATOM 1109 C CA . VAL A 1 148 ? -10.180 -18.085 4.515 1.00 74.00 148 VAL A CA 1
ATOM 1110 C C . VAL A 1 148 ? -10.069 -17.038 5.619 1.00 74.00 148 VAL A C 1
ATOM 1112 O O . VAL A 1 148 ? -10.982 -16.239 5.832 1.00 74.00 148 VAL A O 1
ATOM 1115 N N . VAL A 1 149 ? -8.942 -17.039 6.327 1.00 84.31 149 VAL A N 1
ATOM 1116 C CA . VAL A 1 149 ? -8.611 -16.043 7.346 1.00 84.31 149 VAL A CA 1
ATOM 1117 C C . VAL A 1 149 ? -7.583 -15.102 6.723 1.00 84.31 149 VAL A C 1
ATOM 1119 O O . VAL A 1 149 ? -6.388 -15.384 6.797 1.00 84.31 149 VAL A O 1
ATOM 1122 N N . PRO A 1 150 ? -8.012 -14.003 6.075 1.00 92.06 150 PRO A N 1
ATOM 1123 C CA . PRO A 1 150 ? -7.086 -13.067 5.460 1.00 92.06 150 PRO A CA 1
ATOM 1124 C C . PRO A 1 150 ? -6.242 -12.386 6.542 1.00 92.06 150 PRO A C 1
ATOM 1126 O O . PRO A 1 150 ? -6.755 -11.988 7.593 1.00 92.06 150 PRO A O 1
ATOM 1129 N N . PHE A 1 151 ? -4.953 -12.212 6.272 1.00 96.31 151 PHE A N 1
ATOM 1130 C CA . PHE A 1 151 ? -4.037 -11.444 7.112 1.00 96.31 151 PHE A CA 1
ATOM 1131 C C . PHE A 1 151 ? -3.555 -10.201 6.369 1.00 96.31 151 PHE A C 1
ATOM 1133 O O . PHE A 1 151 ? -3.288 -10.265 5.173 1.00 96.31 151 PHE A O 1
ATOM 1140 N N . ALA A 1 152 ? -3.418 -9.090 7.089 1.00 97.38 152 ALA A N 1
ATOM 1141 C CA . ALA A 1 152 ? -2.743 -7.890 6.615 1.00 97.38 152 ALA A CA 1
ATOM 1142 C C . ALA A 1 152 ? -1.350 -7.824 7.252 1.00 97.38 152 ALA A C 1
ATOM 1144 O O . ALA A 1 152 ? -1.213 -7.997 8.466 1.00 97.38 152 ALA A O 1
ATOM 1145 N N . HIS A 1 153 ? -0.321 -7.570 6.450 1.00 98.31 153 HIS A N 1
ATOM 1146 C CA . HIS A 1 153 ? 1.067 -7.506 6.910 1.00 98.31 153 HIS A CA 1
ATOM 1147 C C . HIS A 1 153 ? 1.375 -6.206 7.666 1.00 98.31 153 HIS A C 1
ATOM 1149 O O . HIS A 1 153 ? 2.219 -6.204 8.561 1.00 98.31 153 HIS A O 1
ATOM 1155 N N . ARG A 1 154 ? 0.724 -5.097 7.287 1.00 97.69 154 ARG A N 1
ATOM 1156 C CA . ARG A 1 154 ? 0.833 -3.754 7.893 1.00 97.69 154 ARG A CA 1
ATOM 1157 C C . ARG A 1 154 ? 2.213 -3.075 7.860 1.00 97.69 154 ARG A C 1
ATOM 1159 O O . ARG A 1 154 ? 2.318 -1.914 8.249 1.00 97.69 154 ARG A O 1
ATOM 1166 N N . ASP A 1 155 ? 3.253 -3.727 7.341 1.00 98.19 155 ASP A N 1
ATOM 1167 C CA . ASP A 1 155 ? 4.604 -3.152 7.244 1.00 98.19 155 ASP A CA 1
ATOM 1168 C C . ASP A 1 155 ? 5.343 -3.543 5.946 1.00 98.19 155 ASP A C 1
ATOM 1170 O O . ASP A 1 155 ? 6.544 -3.814 5.935 1.00 98.19 155 ASP A O 1
ATOM 1174 N N . ILE A 1 156 ? 4.620 -3.576 4.820 1.00 98.69 156 ILE A N 1
ATOM 1175 C CA . ILE A 1 156 ? 5.225 -3.783 3.495 1.00 98.69 156 ILE A CA 1
ATOM 1176 C C . ILE A 1 156 ? 6.053 -2.550 3.105 1.00 98.69 156 ILE A C 1
ATOM 1178 O O . ILE A 1 156 ? 5.527 -1.458 2.889 1.00 98.69 156 ILE A O 1
ATOM 1182 N N . LYS A 1 157 ? 7.366 -2.738 2.988 1.00 98.44 157 LYS A N 1
ATOM 1183 C CA . LYS A 1 157 ? 8.342 -1.710 2.600 1.00 98.44 157 LYS A CA 1
ATOM 1184 C C . LYS A 1 157 ? 9.553 -2.373 1.933 1.00 98.44 157 LYS A C 1
ATOM 1186 O O . LYS A 1 157 ? 9.769 -3.562 2.168 1.00 98.44 157 LYS A O 1
ATOM 1191 N N . PRO A 1 158 ? 10.401 -1.648 1.177 1.00 98.19 158 PRO A N 1
ATOM 1192 C CA . PRO A 1 158 ? 11.583 -2.228 0.530 1.00 98.19 158 PRO A CA 1
ATOM 1193 C C . PRO A 1 158 ? 12.513 -3.007 1.475 1.00 98.19 158 PRO A C 1
ATOM 1195 O O . PRO A 1 158 ? 13.062 -4.026 1.076 1.00 98.19 158 PRO A O 1
ATOM 1198 N N . ALA A 1 159 ? 12.656 -2.572 2.733 1.00 97.62 159 ALA A N 1
ATOM 1199 C CA . ALA A 1 159 ? 13.485 -3.256 3.732 1.00 97.62 159 ALA A CA 1
ATOM 1200 C C . ALA A 1 159 ? 12.925 -4.619 4.197 1.00 97.62 159 ALA A C 1
ATOM 1202 O O . ALA A 1 159 ? 13.691 -5.435 4.697 1.00 97.62 159 ALA A O 1
ATOM 1203 N N . ASN A 1 160 ? 11.626 -4.874 3.996 1.00 98.44 160 ASN A N 1
ATOM 1204 C CA . ASN A 1 160 ? 10.945 -6.126 4.351 1.00 98.44 160 ASN A CA 1
ATOM 1205 C C . ASN A 1 160 ? 10.706 -7.024 3.115 1.00 98.44 160 ASN A C 1
ATOM 1207 O O . ASN A 1 160 ? 9.865 -7.923 3.133 1.00 98.44 160 ASN A O 1
ATOM 1211 N N . VAL A 1 161 ? 11.447 -6.784 2.026 1.00 98.06 161 VAL A N 1
ATOM 1212 C CA . VAL A 1 161 ? 11.463 -7.630 0.827 1.00 98.06 161 VAL A CA 1
ATOM 1213 C C . VAL A 1 161 ? 12.895 -8.091 0.570 1.00 98.06 161 VAL A C 1
ATOM 1215 O O . VAL A 1 161 ? 13.730 -7.335 0.075 1.00 98.06 161 VAL A O 1
ATOM 1218 N N . MET A 1 162 ? 13.178 -9.351 0.889 1.00 97.25 162 MET A N 1
ATOM 1219 C CA . MET A 1 162 ? 14.458 -9.986 0.584 1.00 97.25 162 MET A CA 1
ATOM 1220 C C . MET A 1 162 ? 14.519 -10.445 -0.874 1.00 97.25 162 MET A C 1
ATOM 1222 O O . MET A 1 162 ? 13.497 -10.633 -1.535 1.00 97.25 162 MET A O 1
ATOM 1226 N N . ILE A 1 163 ? 15.739 -10.684 -1.348 1.00 97.12 163 ILE A N 1
ATOM 1227 C CA . ILE A 1 163 ? 16.018 -11.453 -2.561 1.00 97.12 163 ILE A CA 1
ATOM 1228 C C . ILE A 1 163 ? 16.514 -12.827 -2.098 1.00 97.12 163 ILE A C 1
ATOM 1230 O O . ILE A 1 163 ? 17.388 -12.889 -1.234 1.00 97.12 163 ILE A O 1
ATOM 1234 N N . ALA A 1 164 ? 15.941 -13.906 -2.627 1.00 96.19 164 ALA A N 1
ATOM 1235 C CA . ALA A 1 164 ? 16.370 -15.270 -2.325 1.00 96.19 164 ALA A CA 1
ATOM 1236 C C . ALA A 1 164 ? 17.757 -15.593 -2.920 1.00 96.19 164 ALA A C 1
ATOM 1238 O O . ALA A 1 164 ? 18.290 -14.847 -3.744 1.00 96.19 164 ALA A O 1
ATOM 1239 N N . ASP A 1 165 ? 18.314 -16.750 -2.551 1.00 95.44 165 ASP A N 1
ATOM 1240 C CA . ASP A 1 165 ? 19.641 -17.214 -2.994 1.00 95.44 165 ASP A CA 1
ATOM 1241 C C . ASP A 1 165 ? 19.769 -17.392 -4.525 1.00 95.44 165 ASP A C 1
ATOM 1243 O O . ASP A 1 165 ? 20.877 -17.445 -5.057 1.00 95.44 165 ASP A O 1
ATOM 1247 N N . ASP A 1 166 ? 18.649 -17.443 -5.258 1.00 95.25 166 ASP A N 1
ATOM 1248 C CA . ASP A 1 166 ? 18.605 -17.443 -6.730 1.00 95.25 166 ASP A CA 1
ATOM 1249 C C . ASP A 1 166 ? 18.861 -16.056 -7.369 1.00 95.25 166 ASP A C 1
ATOM 1251 O O . ASP A 1 166 ? 18.872 -15.920 -8.601 1.00 95.25 166 ASP A O 1
ATOM 1255 N N . GLY A 1 167 ? 19.037 -15.023 -6.536 1.00 93.62 167 GLY A N 1
ATOM 1256 C CA . GLY A 1 167 ? 19.292 -13.636 -6.918 1.00 93.62 167 GLY A CA 1
ATOM 1257 C C . GLY A 1 167 ? 18.111 -12.919 -7.583 1.00 93.62 167 GLY A C 1
ATOM 1258 O O . GLY A 1 167 ? 18.294 -11.819 -8.106 1.00 93.62 167 GLY A O 1
ATOM 1259 N N . GLN A 1 168 ? 16.920 -13.526 -7.618 1.00 93.12 168 GLN A N 1
ATOM 1260 C CA . GLN A 1 168 ? 15.806 -13.082 -8.467 1.00 93.12 168 GLN A CA 1
ATOM 1261 C C . GLN A 1 168 ? 14.437 -13.134 -7.783 1.00 93.12 168 GLN A C 1
ATOM 1263 O O . GLN A 1 168 ? 13.602 -12.265 -8.050 1.00 93.12 168 GLN A O 1
ATOM 1268 N N . THR A 1 169 ? 14.188 -14.127 -6.931 1.00 96.25 169 THR A N 1
ATOM 1269 C CA . THR A 1 169 ? 12.888 -14.331 -6.292 1.00 96.25 169 THR A CA 1
ATOM 1270 C C . THR A 1 169 ? 12.732 -13.388 -5.093 1.00 96.25 169 THR A C 1
ATOM 1272 O O . THR A 1 169 ? 13.530 -13.457 -4.156 1.00 96.25 169 THR A O 1
ATOM 1275 N N . PRO A 1 170 ? 11.716 -12.505 -5.084 1.00 97.69 170 PRO A N 1
ATOM 1276 C CA . PRO A 1 170 ? 11.387 -11.695 -3.917 1.00 97.69 170 PRO A CA 1
ATOM 1277 C C . PRO A 1 170 ? 10.768 -12.557 -2.814 1.00 97.69 170 PRO A C 1
ATOM 1279 O O . PRO A 1 170 ? 9.901 -13.391 -3.082 1.00 97.69 170 PRO A O 1
ATOM 1282 N N . VAL A 1 171 ? 11.139 -12.293 -1.565 1.00 97.31 171 VAL A N 1
ATOM 1283 C CA . VAL A 1 171 ? 10.546 -12.928 -0.382 1.00 97.31 171 VAL A CA 1
ATOM 1284 C C . VAL A 1 171 ? 10.098 -11.842 0.589 1.00 97.31 171 VAL A C 1
ATOM 1286 O O . VAL A 1 171 ? 10.904 -11.025 1.028 1.00 97.31 171 VAL A O 1
ATOM 1289 N N . VAL A 1 172 ? 8.806 -11.823 0.916 1.00 97.56 172 VAL A N 1
ATOM 1290 C CA . VAL A 1 172 ? 8.249 -10.942 1.953 1.00 97.56 172 VAL A CA 1
ATOM 1291 C C . VAL A 1 172 ? 8.654 -11.484 3.327 1.00 97.56 172 VAL A C 1
ATOM 1293 O O . VAL A 1 172 ? 8.530 -12.685 3.572 1.00 97.56 172 VAL A O 1
ATOM 1296 N N . MET A 1 173 ? 9.156 -10.613 4.203 1.00 96.62 173 MET A N 1
ATOM 1297 C CA . MET A 1 173 ? 9.655 -10.959 5.538 1.00 96.62 173 MET A CA 1
ATOM 1298 C C . MET A 1 173 ? 9.108 -10.018 6.623 1.00 96.62 173 MET A C 1
ATOM 1300 O O . MET A 1 173 ? 8.540 -8.979 6.318 1.00 96.62 173 MET A O 1
ATOM 1304 N N . ASP A 1 174 ? 9.387 -10.353 7.885 1.00 96.12 174 ASP A N 1
ATOM 1305 C CA . ASP A 1 174 ? 9.008 -9.586 9.082 1.00 96.12 174 ASP A CA 1
ATOM 1306 C C . ASP A 1 174 ? 7.493 -9.480 9.333 1.00 96.12 174 ASP A C 1
ATOM 1308 O O . ASP A 1 174 ? 6.870 -8.421 9.312 1.00 96.12 174 ASP A O 1
ATOM 1312 N N . PHE A 1 175 ? 6.895 -10.626 9.657 1.00 96.19 175 PHE A N 1
ATOM 1313 C C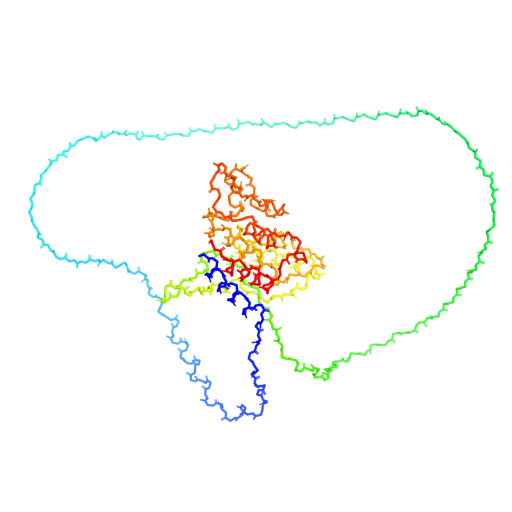A . PHE A 1 175 ? 5.486 -10.738 10.042 1.00 96.19 175 PHE A CA 1
ATOM 1314 C C . PHE A 1 175 ? 5.188 -10.222 11.468 1.00 96.19 175 PHE A C 1
ATOM 1316 O O . PHE A 1 175 ? 4.119 -10.515 12.000 1.00 96.19 175 PHE A O 1
ATOM 1323 N N . GLY A 1 176 ? 6.101 -9.479 12.114 1.00 95.75 176 GLY A N 1
ATOM 1324 C CA . GLY A 1 176 ? 5.925 -8.982 13.487 1.00 95.75 176 GLY A CA 1
ATOM 1325 C C . GLY A 1 176 ? 4.740 -8.024 13.661 1.00 95.75 176 GLY A C 1
ATOM 1326 O O . GLY A 1 176 ? 4.126 -7.995 14.727 1.00 95.75 176 GLY A O 1
ATOM 1327 N N . SER A 1 177 ? 4.382 -7.303 12.596 1.00 96.38 177 SER A N 1
ATOM 1328 C CA . SER A 1 177 ? 3.247 -6.366 12.535 1.00 96.38 177 SER A CA 1
ATOM 1329 C C . SER A 1 177 ? 1.967 -6.986 11.951 1.00 96.38 177 SER A C 1
ATOM 1331 O O . SER A 1 177 ? 0.967 -6.290 11.764 1.00 96.38 177 SER A O 1
ATOM 1333 N N . MET A 1 178 ? 1.989 -8.283 11.619 1.00 96.12 178 MET A N 1
ATOM 1334 C CA . MET A 1 178 ? 0.892 -8.948 10.920 1.00 96.12 178 MET A CA 1
ATOM 1335 C C . MET A 1 178 ? -0.321 -9.157 11.833 1.00 96.12 178 MET A C 1
ATOM 1337 O O . MET A 1 178 ? -0.213 -9.691 12.937 1.00 96.12 178 MET A O 1
ATOM 1341 N N . VAL A 1 179 ? -1.508 -8.824 11.326 1.00 94.88 179 VAL A N 1
ATOM 1342 C CA . VAL A 1 179 ? -2.790 -9.039 12.014 1.00 94.88 179 VAL A CA 1
ATOM 1343 C C . VAL A 1 179 ? -3.807 -9.705 11.091 1.00 94.88 179 VAL A C 1
ATOM 1345 O O . VAL A 1 179 ? -3.640 -9.723 9.871 1.00 94.88 179 VAL A O 1
ATOM 1348 N N . ARG A 1 180 ? -4.905 -10.222 11.653 1.00 94.25 180 ARG A N 1
ATOM 1349 C CA . ARG A 1 180 ? -6.074 -10.602 10.844 1.00 94.25 180 ARG A CA 1
ATOM 1350 C C . ARG A 1 180 ? -6.643 -9.362 10.153 1.00 94.25 180 ARG A C 1
ATOM 1352 O O . ARG A 1 180 ? -6.808 -8.326 10.792 1.00 94.25 180 ARG A O 1
ATOM 1359 N N . ALA A 1 181 ? -6.950 -9.474 8.868 1.00 93.69 181 ALA A N 1
ATOM 1360 C CA . ALA A 1 181 ? -7.639 -8.435 8.115 1.00 93.69 181 ALA A CA 1
ATOM 1361 C C . ALA A 1 181 ? -9.158 -8.466 8.386 1.00 93.69 181 ALA A C 1
ATOM 1363 O O . ALA A 1 181 ? -9.675 -9.346 9.078 1.00 93.69 181 ALA A O 1
ATOM 1364 N N . ARG A 1 182 ? -9.877 -7.502 7.799 1.00 94.69 182 ARG A N 1
ATOM 1365 C CA . ARG A 1 182 ? -11.344 -7.346 7.849 1.00 94.69 182 ARG A CA 1
ATOM 1366 C C . ARG A 1 182 ? -11.878 -7.106 9.271 1.00 94.69 182 ARG A C 1
ATOM 1368 O O . ARG A 1 182 ? -12.943 -7.589 9.658 1.00 94.69 182 ARG A O 1
ATOM 1375 N N . VAL A 1 183 ? -11.136 -6.311 10.044 1.00 95.56 183 VAL A N 1
ATOM 1376 C CA . VAL A 1 183 ? -11.462 -5.905 11.417 1.00 95.56 183 VAL A CA 1
ATOM 1377 C C . VAL A 1 183 ? -12.543 -4.823 11.392 1.00 95.56 183 VAL A C 1
ATOM 1379 O O . VAL A 1 183 ? -12.297 -3.696 10.962 1.00 95.56 183 VAL A O 1
ATOM 1382 N N . LYS A 1 184 ? -13.750 -5.153 11.864 1.00 97.00 184 LYS A N 1
ATOM 1383 C CA . LYS A 1 184 ? -14.863 -4.197 12.000 1.00 97.00 184 LYS A CA 1
ATOM 1384 C C . LYS A 1 184 ? -14.671 -3.326 13.242 1.00 97.00 184 LYS A C 1
ATOM 1386 O O . LYS A 1 184 ? -14.620 -3.845 14.355 1.00 97.00 184 LYS A O 1
ATOM 1391 N N . ILE A 1 185 ? -14.637 -2.008 13.062 1.00 98.06 185 ILE A N 1
ATOM 1392 C CA . ILE A 1 185 ? -14.446 -1.038 14.144 1.00 98.06 185 ILE A CA 1
ATOM 1393 C C . ILE A 1 185 ? -15.815 -0.597 14.669 1.00 98.06 185 ILE A C 1
ATOM 1395 O O . ILE A 1 185 ? -16.461 0.281 14.105 1.00 98.06 185 ILE A O 1
ATOM 1399 N N . GLN A 1 186 ? -16.288 -1.205 15.753 1.00 97.50 186 GLN A N 1
ATOM 1400 C CA . GLN A 1 186 ? -17.616 -0.937 16.322 1.00 97.50 186 GLN A CA 1
ATOM 1401 C C . GLN A 1 186 ? -17.603 0.168 17.384 1.00 97.50 186 GLN A C 1
ATOM 1403 O O . GLN A 1 186 ? -18.612 0.844 17.578 1.00 97.50 186 GLN A O 1
ATOM 1408 N N . THR A 1 187 ? -16.480 0.370 18.082 1.00 98.31 187 THR A N 1
ATOM 1409 C CA . THR A 1 187 ? -16.374 1.344 19.181 1.00 98.31 187 THR A CA 1
ATOM 1410 C C . THR A 1 187 ? -15.187 2.289 19.021 1.00 98.31 187 THR A C 1
ATOM 1412 O O . THR A 1 187 ? -14.173 1.959 18.404 1.00 98.31 187 THR A O 1
ATOM 1415 N N . ARG A 1 188 ? -15.268 3.466 19.659 1.00 97.88 188 ARG A N 1
ATOM 1416 C CA . ARG A 1 188 ? -14.151 4.425 19.707 1.00 97.88 188 ARG A CA 1
ATOM 1417 C C . ARG A 1 188 ? -12.903 3.849 20.393 1.00 97.88 188 ARG A C 1
ATOM 1419 O O . ARG A 1 188 ? -11.796 4.246 20.049 1.00 97.88 188 ARG A O 1
ATOM 1426 N N . GLN A 1 189 ? -13.071 2.914 21.330 1.00 98.19 189 GLN A N 1
ATOM 1427 C CA . GLN A 1 189 ? -11.955 2.242 22.000 1.00 98.19 189 GLN A CA 1
ATOM 1428 C C . GLN A 1 189 ? -11.229 1.270 21.060 1.00 98.19 189 GLN A C 1
ATOM 1430 O O . GLN A 1 189 ? -10.004 1.268 21.038 1.00 98.19 189 GLN A O 1
ATOM 1435 N N . GLN A 1 190 ? -11.962 0.500 20.245 1.00 98.00 190 GLN A N 1
ATOM 1436 C CA . GLN A 1 190 ? -11.361 -0.326 19.187 1.00 98.00 190 GLN A CA 1
ATOM 1437 C C . GLN A 1 190 ? -10.630 0.544 18.157 1.00 98.00 190 GLN A C 1
ATOM 1439 O O . GLN A 1 190 ? -9.520 0.215 17.756 1.00 98.00 190 GLN A O 1
ATOM 1444 N N . ALA A 1 191 ? -11.219 1.686 17.788 1.00 98.25 191 ALA A N 1
ATOM 1445 C CA . ALA A 1 191 ? -10.596 2.641 16.880 1.00 98.25 191 ALA A CA 1
ATOM 1446 C C . ALA A 1 191 ? -9.255 3.180 17.418 1.00 98.25 191 ALA A C 1
ATOM 1448 O O . ALA A 1 191 ? -8.268 3.185 16.692 1.00 98.25 191 ALA A O 1
ATOM 1449 N N . LEU A 1 192 ? -9.208 3.595 18.693 1.00 98.25 192 LEU A N 1
ATOM 1450 C CA . LEU A 1 192 ? -7.961 4.003 19.355 1.00 98.25 192 LEU A CA 1
ATOM 1451 C C . LEU A 1 192 ? -6.934 2.868 19.371 1.00 98.25 192 LEU A C 1
ATOM 1453 O O . LEU A 1 192 ? -5.803 3.077 18.956 1.00 98.25 192 LEU A O 1
ATOM 1457 N N . TYR A 1 193 ? -7.344 1.668 19.786 1.00 98.25 193 TYR A N 1
ATOM 1458 C CA . TYR A 1 193 ? -6.456 0.511 19.877 1.00 98.25 193 TYR A CA 1
ATOM 1459 C C . TYR A 1 193 ? -5.788 0.170 18.537 1.00 98.25 193 TYR A C 1
ATOM 1461 O O . TYR A 1 193 ? -4.573 0.022 18.485 1.00 98.25 193 TYR A O 1
ATOM 1469 N N . GLU A 1 194 ? -6.554 0.098 17.445 1.00 98.12 194 GLU A N 1
ATOM 1470 C CA . GLU A 1 194 ? -6.002 -0.185 16.112 1.00 98.12 194 GLU A CA 1
ATOM 1471 C C . GLU A 1 194 ? -5.094 0.943 15.598 1.00 98.12 194 GLU A C 1
ATOM 1473 O O . GLU A 1 194 ? -4.090 0.673 14.939 1.00 98.12 194 GLU A O 1
ATOM 1478 N N . GLN A 1 195 ? -5.417 2.200 15.919 1.00 98.19 195 GLN A N 1
ATOM 1479 C CA . GLN A 1 195 ? -4.605 3.360 15.553 1.00 98.19 195 GLN A CA 1
ATOM 1480 C C . GLN A 1 195 ? -3.269 3.377 16.311 1.00 98.19 195 GLN A C 1
ATOM 1482 O O . GLN A 1 195 ? -2.229 3.619 15.704 1.00 98.19 195 GLN A O 1
ATOM 1487 N N . ASP A 1 196 ? -3.283 3.093 17.616 1.00 98.06 196 ASP A N 1
ATOM 1488 C CA . ASP A 1 196 ? -2.087 3.042 18.462 1.00 98.06 196 ASP A CA 1
ATOM 1489 C C . ASP A 1 196 ? -1.211 1.827 18.108 1.00 98.06 196 ASP A C 1
ATOM 1491 O O . ASP A 1 196 ? 0.005 1.958 17.964 1.00 98.06 196 ASP A O 1
ATOM 1495 N N . LEU A 1 197 ? -1.826 0.667 17.844 1.00 97.75 197 LEU A N 1
ATOM 1496 C CA . LEU A 1 197 ? -1.140 -0.528 17.345 1.00 97.75 197 LEU A CA 1
ATOM 1497 C C . LEU A 1 197 ? -0.456 -0.252 15.998 1.00 97.75 197 LEU A C 1
ATOM 1499 O O . LEU A 1 197 ? 0.716 -0.574 15.809 1.00 97.75 197 LEU A O 1
ATOM 1503 N N . ALA A 1 198 ? -1.149 0.411 15.067 1.00 97.50 198 ALA A N 1
ATOM 1504 C CA . ALA A 1 198 ? -0.541 0.840 13.813 1.00 97.50 198 ALA A CA 1
ATOM 1505 C C . ALA A 1 198 ? 0.532 1.926 14.014 1.00 97.50 198 ALA A C 1
ATOM 1507 O O . ALA A 1 198 ? 1.500 1.982 13.249 1.00 97.50 198 ALA A O 1
ATOM 1508 N N . ALA A 1 199 ? 0.393 2.775 15.039 1.00 97.19 199 ALA A N 1
ATOM 1509 C CA . ALA A 1 199 ? 1.381 3.785 15.395 1.00 97.19 199 ALA A CA 1
ATOM 1510 C C . ALA A 1 199 ? 2.717 3.172 15.826 1.00 97.19 199 ALA A C 1
ATOM 1512 O O . ALA A 1 199 ? 3.755 3.674 15.387 1.00 97.19 199 ALA A O 1
ATOM 1513 N N . GLU A 1 200 ? 2.666 2.091 16.607 1.00 97.00 200 GLU A N 1
ATOM 1514 C CA . GLU A 1 200 ? 3.812 1.306 17.076 1.00 97.00 200 GLU A CA 1
ATOM 1515 C C . GLU A 1 200 ? 4.408 0.405 15.979 1.00 97.00 200 GLU A C 1
ATOM 1517 O O . GLU A 1 200 ? 5.625 0.376 15.804 1.00 97.00 200 GLU A O 1
ATOM 1522 N N . GLN A 1 201 ? 3.569 -0.308 15.218 1.00 95.69 201 GLN A N 1
ATOM 1523 C CA . GLN A 1 201 ? 4.010 -1.436 14.383 1.00 95.69 201 GLN A CA 1
ATOM 1524 C C . GLN A 1 201 ? 4.216 -1.129 12.889 1.00 95.69 201 GLN A C 1
ATOM 1526 O O . GLN A 1 201 ? 4.898 -1.886 12.200 1.00 95.69 201 GLN A O 1
ATOM 1531 N N . CYS A 1 202 ? 3.618 -0.061 12.348 1.00 96.81 202 CYS A N 1
ATOM 1532 C CA . CYS A 1 202 ? 3.682 0.238 10.909 1.00 96.81 202 CYS A CA 1
ATOM 1533 C C . CYS A 1 202 ? 4.709 1.341 10.618 1.00 96.81 202 CYS A C 1
ATOM 1535 O O . CYS A 1 202 ? 4.637 2.421 11.214 1.00 96.81 202 CYS A O 1
ATOM 1537 N N . SER A 1 203 ? 5.579 1.168 9.624 1.00 97.00 203 SER A N 1
ATOM 1538 C CA . SER A 1 203 ? 6.517 2.214 9.189 1.00 97.00 203 SER A CA 1
ATOM 1539 C C . SER A 1 203 ? 5.772 3.427 8.617 1.00 97.00 203 SER A C 1
ATOM 1541 O O . SER A 1 203 ? 5.136 3.339 7.567 1.00 97.00 203 SER A O 1
ATOM 1543 N N . MET A 1 204 ? 5.868 4.585 9.283 1.00 95.75 204 MET A N 1
ATOM 1544 C CA . MET A 1 204 ? 5.072 5.789 8.973 1.00 95.75 204 MET A CA 1
ATOM 1545 C C . MET A 1 204 ? 5.025 6.201 7.479 1.00 95.75 204 MET A C 1
ATOM 1547 O O . MET A 1 204 ? 3.933 6.541 7.028 1.00 95.75 204 MET A O 1
ATOM 1551 N N . PRO A 1 205 ? 6.114 6.146 6.678 1.00 96.69 205 PRO A N 1
ATOM 1552 C CA . PRO A 1 205 ? 6.061 6.522 5.256 1.00 96.69 205 PRO A CA 1
ATOM 1553 C C . PRO A 1 205 ? 5.297 5.542 4.346 1.00 96.69 205 PRO A C 1
ATOM 1555 O O . PRO A 1 205 ? 4.931 5.890 3.223 1.00 96.69 205 PRO A O 1
ATOM 1558 N N . TYR A 1 206 ? 5.064 4.317 4.823 1.00 98.44 206 TYR A N 1
ATOM 1559 C CA . TYR A 1 206 ? 4.402 3.224 4.100 1.00 98.44 206 TYR A CA 1
ATOM 1560 C C . TYR A 1 206 ? 3.017 2.900 4.684 1.00 98.44 206 TYR A C 1
ATOM 1562 O O . TYR A 1 206 ? 2.271 2.119 4.097 1.00 98.44 206 TYR A O 1
ATOM 1570 N N . ARG A 1 207 ? 2.655 3.509 5.821 1.00 98.44 207 ARG A N 1
ATOM 1571 C CA . ARG A 1 207 ? 1.383 3.320 6.529 1.00 98.44 207 ARG A CA 1
ATOM 1572 C C . ARG A 1 207 ? 0.213 3.917 5.735 1.00 98.44 207 ARG A C 1
ATOM 1574 O O . ARG A 1 207 ? 0.313 5.030 5.221 1.00 98.44 207 ARG A O 1
ATOM 1581 N N . ALA A 1 208 ? -0.894 3.180 5.662 1.00 98.38 208 ALA A N 1
ATOM 1582 C CA . ALA A 1 208 ? -2.119 3.593 4.977 1.00 98.38 208 ALA A CA 1
ATOM 1583 C C . ALA A 1 208 ? -2.878 4.709 5.735 1.00 98.38 208 ALA A C 1
ATOM 1585 O O . ALA A 1 208 ? -2.820 4.742 6.968 1.00 98.38 208 ALA A O 1
ATOM 1586 N N . PRO A 1 209 ? -3.594 5.623 5.048 1.00 98.19 209 PRO A N 1
ATOM 1587 C CA . PRO A 1 209 ? -4.259 6.771 5.674 1.00 98.19 209 PRO A CA 1
ATOM 1588 C C . PRO A 1 209 ? -5.330 6.371 6.696 1.00 98.19 209 PRO A C 1
ATOM 1590 O O . PRO A 1 209 ? -5.432 6.995 7.751 1.00 98.19 209 PRO A O 1
ATOM 1593 N N . GLU A 1 210 ? -6.063 5.287 6.446 1.00 98.38 210 GLU A N 1
ATOM 1594 C CA . GLU A 1 210 ? -7.062 4.724 7.362 1.00 98.38 210 GLU A CA 1
ATOM 1595 C C . GLU A 1 210 ? -6.476 4.176 8.678 1.00 98.38 210 GLU A C 1
ATOM 1597 O O . GLU A 1 210 ? -7.230 3.912 9.609 1.00 98.38 210 GLU A O 1
ATOM 1602 N N . LEU A 1 211 ? -5.146 4.043 8.779 1.00 98.12 211 LEU A N 1
ATOM 1603 C CA . LEU A 1 211 ? -4.423 3.685 10.006 1.00 98.12 211 LEU A CA 1
ATOM 1604 C C . LEU A 1 211 ? -3.868 4.908 10.767 1.00 98.12 211 LEU A C 1
ATOM 1606 O O . LEU A 1 211 ? -3.307 4.748 11.849 1.00 98.12 211 LEU A O 1
ATOM 1610 N N . PHE A 1 212 ? -3.997 6.124 10.223 1.00 97.19 212 PHE A N 1
ATOM 1611 C CA . PHE A 1 212 ? -3.705 7.373 10.947 1.00 97.19 212 PHE A CA 1
ATOM 1612 C C . PHE A 1 212 ? -4.951 7.965 11.621 1.00 97.19 212 PHE A C 1
ATOM 1614 O O . PHE A 1 212 ? -4.828 8.576 12.679 1.00 97.19 212 PHE A O 1
ATOM 1621 N N . ASP A 1 213 ? -6.129 7.777 11.020 1.00 95.31 213 ASP A N 1
ATOM 1622 C CA . ASP A 1 213 ? -7.440 8.183 11.545 1.00 95.31 213 ASP A CA 1
ATOM 1623 C C . ASP A 1 213 ? -8.418 7.005 11.412 1.00 95.31 213 ASP A C 1
ATOM 1625 O O . ASP A 1 213 ? -9.160 6.884 10.431 1.00 95.31 213 ASP A O 1
ATOM 1629 N N . VAL A 1 214 ? -8.376 6.087 12.385 1.00 97.50 214 VAL A N 1
ATOM 1630 C CA . VAL A 1 214 ? -9.261 4.915 12.406 1.00 97.50 214 VAL A CA 1
ATOM 1631 C C . VAL A 1 214 ? -10.655 5.358 12.856 1.00 97.50 214 VAL A C 1
ATOM 1633 O O . VAL A 1 214 ? -10.844 5.851 13.971 1.00 97.50 214 VAL A O 1
ATOM 1636 N N . LYS A 1 215 ? -11.661 5.165 11.999 1.00 96.19 215 LYS A N 1
ATOM 1637 C CA . LYS A 1 215 ? -13.031 5.656 12.226 1.00 96.19 215 LYS A CA 1
ATOM 1638 C C . LYS A 1 215 ? -13.949 4.582 12.803 1.00 96.19 215 LYS A C 1
ATOM 1640 O O . LYS A 1 215 ? -14.021 3.470 12.295 1.00 96.19 215 LYS A O 1
ATOM 1645 N N . THR A 1 216 ? -14.732 4.935 13.821 1.00 97.38 216 THR A N 1
ATOM 1646 C CA . THR A 1 216 ? -15.846 4.090 14.280 1.00 97.38 216 THR A CA 1
ATOM 1647 C C . THR A 1 216 ? -16.849 3.881 13.140 1.00 97.38 216 THR A C 1
ATOM 1649 O O . THR A 1 216 ? -17.213 4.834 12.456 1.00 97.38 216 THR A O 1
ATOM 1652 N N . GLY A 1 217 ? -17.304 2.645 12.945 1.00 96.38 217 GLY A N 1
ATOM 1653 C CA . GLY A 1 217 ? -18.175 2.230 11.845 1.00 96.38 217 GLY A CA 1
ATOM 1654 C C . GLY A 1 217 ? -17.435 1.773 10.581 1.00 96.38 217 GLY A C 1
ATOM 1655 O O . GLY A 1 217 ? -18.089 1.278 9.665 1.00 96.38 217 GLY A O 1
ATOM 1656 N N . SER A 1 218 ? -16.104 1.901 10.513 1.00 96.50 218 SER A N 1
ATOM 1657 C CA . SER A 1 218 ? -15.312 1.406 9.380 1.00 96.50 218 SER A CA 1
ATOM 1658 C C . SER A 1 218 ? -14.956 -0.082 9.511 1.00 96.50 218 SER A C 1
ATOM 1660 O O . SER A 1 218 ? -15.210 -0.736 10.528 1.00 96.50 218 SER A O 1
ATOM 1662 N N . THR A 1 219 ? -14.355 -0.635 8.458 1.00 97.12 219 THR A N 1
ATOM 1663 C CA . THR A 1 219 ? -13.660 -1.926 8.492 1.00 97.12 219 THR A CA 1
ATOM 1664 C C . THR A 1 219 ? -12.239 -1.712 7.983 1.00 97.12 219 THR A C 1
ATOM 1666 O O . THR A 1 219 ? -12.067 -1.128 6.917 1.00 97.12 219 THR A O 1
ATOM 1669 N N . LEU A 1 220 ? -11.236 -2.163 8.738 1.00 97.94 220 LEU A N 1
ATOM 1670 C CA . LEU A 1 220 ? -9.845 -2.215 8.284 1.00 97.94 2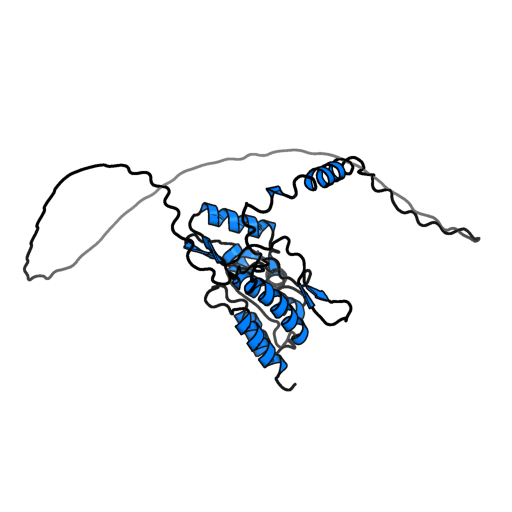20 LEU A CA 1
ATOM 1671 C C . LEU A 1 220 ? -9.611 -3.560 7.595 1.00 97.94 220 LEU A C 1
ATOM 1673 O O . LEU A 1 220 ? -9.801 -4.609 8.210 1.00 97.94 220 LEU A O 1
ATOM 1677 N N . ASP A 1 221 ? -9.212 -3.543 6.330 1.00 97.00 221 ASP A N 1
ATOM 1678 C CA . ASP A 1 221 ? -9.085 -4.729 5.485 1.00 97.00 221 ASP A CA 1
ATOM 1679 C C . ASP A 1 221 ? -7.680 -4.853 4.864 1.00 97.00 221 ASP A C 1
ATOM 1681 O O . ASP A 1 221 ? -6.744 -4.129 5.208 1.00 97.00 221 ASP A O 1
ATOM 1685 N N . GLU A 1 222 ? -7.522 -5.812 3.959 1.00 97.31 222 GLU A N 1
ATOM 1686 C CA . GLU A 1 222 ? -6.302 -6.053 3.188 1.00 97.31 222 GLU A CA 1
ATOM 1687 C C . GLU A 1 222 ? -5.815 -4.852 2.340 1.00 97.31 222 GLU A C 1
ATOM 1689 O O . GLU A 1 222 ? -4.655 -4.833 1.913 1.00 97.31 222 GLU A O 1
ATOM 1694 N N . LYS A 1 223 ? -6.637 -3.811 2.119 1.00 98.44 223 LYS A N 1
ATOM 1695 C CA . LYS A 1 223 ? -6.253 -2.629 1.326 1.00 98.44 223 LYS A CA 1
ATOM 1696 C C . LYS A 1 223 ? -5.139 -1.812 1.973 1.00 98.44 223 LYS A C 1
ATOM 1698 O O . LYS A 1 223 ? -4.466 -1.071 1.246 1.00 98.44 223 LYS A O 1
ATOM 1703 N N . VAL A 1 224 ? -4.898 -1.957 3.280 1.00 98.62 224 VAL A N 1
ATOM 1704 C CA . VAL A 1 224 ? -3.761 -1.310 3.961 1.00 98.62 224 VAL A CA 1
ATOM 1705 C C . VAL A 1 224 ? -2.428 -1.718 3.323 1.00 98.62 224 VAL A C 1
ATOM 1707 O O . VAL A 1 224 ? -1.592 -0.858 3.052 1.00 98.62 224 VAL A O 1
ATOM 1710 N N . ASP A 1 225 ? -2.270 -2.997 2.963 1.00 98.81 225 ASP A N 1
ATOM 1711 C CA . ASP A 1 225 ? -1.050 -3.499 2.320 1.00 98.81 225 ASP A CA 1
ATOM 1712 C C . ASP A 1 225 ? -0.941 -3.034 0.863 1.00 98.81 225 ASP A C 1
ATOM 1714 O O . ASP A 1 225 ? 0.166 -2.891 0.350 1.00 98.81 225 ASP A O 1
ATOM 1718 N N . ILE A 1 226 ? -2.064 -2.761 0.185 1.00 98.88 226 ILE A N 1
ATOM 1719 C CA . ILE A 1 226 ? -2.058 -2.231 -1.189 1.00 98.88 226 ILE A CA 1
ATOM 1720 C C . ILE A 1 226 ? -1.482 -0.815 -1.223 1.00 98.88 226 ILE A C 1
ATOM 1722 O O . ILE A 1 226 ? -0.692 -0.489 -2.110 1.00 98.88 226 ILE A O 1
ATOM 1726 N N . TRP A 1 227 ? -1.809 0.013 -0.229 1.00 98.81 227 TRP A N 1
ATOM 1727 C CA . TRP A 1 227 ? -1.181 1.324 -0.076 1.00 98.81 227 TRP A CA 1
ATOM 1728 C C . TRP A 1 227 ? 0.330 1.188 0.155 1.00 98.81 227 TRP A C 1
ATOM 1730 O O . TRP A 1 227 ? 1.133 1.820 -0.535 1.00 98.81 227 TRP A O 1
ATOM 1740 N N . SER A 1 228 ? 0.733 0.307 1.072 1.00 98.81 228 SER A N 1
ATOM 1741 C CA . SER A 1 228 ? 2.141 0.035 1.375 1.00 98.81 228 SER A CA 1
ATOM 1742 C C . SER A 1 228 ? 2.912 -0.534 0.168 1.00 98.81 228 SER A C 1
ATOM 1744 O O . SER A 1 228 ? 4.056 -0.140 -0.081 1.00 98.81 228 SER A O 1
ATOM 1746 N N . LEU A 1 229 ? 2.275 -1.374 -0.657 1.00 98.88 229 LEU A N 1
ATOM 1747 C CA . LEU A 1 229 ? 2.775 -1.823 -1.963 1.00 98.88 229 LEU A CA 1
ATOM 1748 C C . LEU A 1 229 ? 2.921 -0.661 -2.958 1.00 98.88 229 LEU A C 1
ATOM 1750 O O . LEU A 1 229 ? 3.927 -0.598 -3.663 1.00 98.88 229 LEU A O 1
ATOM 1754 N N . GLY A 1 230 ? 1.979 0.285 -2.987 1.00 98.75 230 GLY A N 1
ATOM 1755 C CA . GLY A 1 230 ? 2.068 1.509 -3.788 1.00 98.75 230 GLY A CA 1
ATOM 1756 C C . GLY A 1 230 ? 3.267 2.381 -3.408 1.00 98.75 230 GLY A C 1
ATOM 1757 O O . GLY A 1 230 ? 4.048 2.775 -4.279 1.00 98.75 230 GLY A O 1
ATOM 1758 N N . CYS A 1 231 ? 3.477 2.609 -2.106 1.00 98.75 231 CYS A N 1
ATOM 1759 C CA . CYS A 1 231 ? 4.673 3.280 -1.588 1.00 98.75 231 CYS A CA 1
ATOM 1760 C C . CYS A 1 231 ? 5.956 2.509 -1.928 1.00 98.75 231 CYS A C 1
ATOM 1762 O O . CYS A 1 231 ? 6.955 3.120 -2.302 1.00 98.75 231 CYS A O 1
ATOM 1764 N N . THR A 1 232 ? 5.926 1.176 -1.842 1.00 98.69 232 THR A N 1
ATOM 1765 C CA . THR A 1 232 ? 7.065 0.302 -2.162 1.00 98.69 232 THR A CA 1
ATOM 1766 C C . THR A 1 232 ? 7.424 0.355 -3.647 1.00 98.69 232 THR A C 1
ATOM 1768 O O . THR A 1 232 ? 8.595 0.536 -3.972 1.00 98.69 232 THR A O 1
ATOM 1771 N N . LEU A 1 233 ? 6.448 0.283 -4.560 1.00 98.69 233 LEU A N 1
ATOM 1772 C CA . LEU A 1 233 ? 6.694 0.390 -6.003 1.00 98.69 233 LEU A CA 1
ATOM 1773 C C . LEU A 1 233 ? 7.255 1.764 -6.384 1.00 98.69 233 LEU A C 1
ATOM 1775 O O . LEU A 1 233 ? 8.176 1.850 -7.197 1.00 98.69 233 LEU A O 1
ATOM 1779 N N . TYR A 1 234 ? 6.734 2.829 -5.771 1.00 98.38 234 TYR A N 1
ATOM 1780 C CA . TYR A 1 234 ? 7.285 4.171 -5.929 1.00 98.38 234 TYR A CA 1
ATOM 1781 C C . TYR A 1 234 ? 8.734 4.236 -5.410 1.00 98.38 234 TYR A C 1
ATOM 1783 O O . TYR A 1 234 ? 9.612 4.713 -6.125 1.00 98.38 234 TYR A O 1
ATOM 1791 N N . ALA A 1 235 ? 9.025 3.696 -4.222 1.00 97.75 235 ALA A N 1
ATOM 1792 C CA . ALA A 1 235 ? 10.377 3.689 -3.656 1.00 97.75 235 ALA A CA 1
ATOM 1793 C C . ALA A 1 235 ? 11.375 2.872 -4.496 1.00 97.75 235 ALA A C 1
ATOM 1795 O O . ALA A 1 235 ? 12.504 3.309 -4.701 1.00 97.75 235 ALA A O 1
ATOM 1796 N N . MET A 1 236 ? 10.956 1.740 -5.070 1.00 97.12 236 MET A N 1
ATOM 1797 C CA . MET A 1 236 ? 11.765 0.975 -6.031 1.00 97.12 236 MET A CA 1
ATOM 1798 C C . MET A 1 236 ? 12.083 1.768 -7.308 1.00 97.12 236 MET A C 1
ATOM 1800 O O . MET A 1 236 ? 13.126 1.549 -7.923 1.00 97.12 236 MET A O 1
ATOM 1804 N N . ALA A 1 237 ? 11.184 2.664 -7.724 1.00 95.88 237 ALA A N 1
ATOM 1805 C CA . ALA A 1 237 ? 11.332 3.463 -8.935 1.00 95.88 237 ALA A CA 1
ATOM 1806 C C . ALA A 1 237 ? 12.155 4.747 -8.718 1.00 95.88 237 ALA A C 1
ATOM 1808 O O . ALA A 1 237 ? 12.956 5.106 -9.588 1.00 95.88 237 ALA A O 1
ATOM 1809 N N . TYR A 1 238 ? 11.962 5.415 -7.575 1.00 94.12 238 TYR A N 1
ATOM 1810 C CA . TYR A 1 238 ? 12.423 6.782 -7.299 1.00 94.12 238 TYR A CA 1
ATOM 1811 C C . TYR A 1 238 ? 13.340 6.919 -6.063 1.00 94.12 238 TYR A C 1
ATOM 1813 O O . TYR A 1 238 ? 13.814 8.015 -5.780 1.00 94.12 238 TYR A O 1
ATOM 1821 N N . GLY A 1 239 ? 13.630 5.831 -5.342 1.00 94.00 239 GLY A N 1
ATOM 1822 C CA . GLY A 1 239 ? 14.638 5.759 -4.270 1.00 94.00 239 GLY A CA 1
ATOM 1823 C C . GLY A 1 239 ? 14.141 6.017 -2.839 1.00 94.00 239 GLY A C 1
ATOM 1824 O O . GLY A 1 239 ? 14.808 5.604 -1.894 1.00 94.00 239 GLY A O 1
ATOM 1825 N N . ALA A 1 240 ? 12.976 6.642 -2.660 1.00 94.06 240 ALA A N 1
ATOM 1826 C CA . ALA A 1 240 ? 12.328 6.883 -1.363 1.00 94.06 240 ALA A CA 1
ATOM 1827 C C . ALA A 1 240 ? 10.801 6.797 -1.508 1.00 94.06 240 ALA A C 1
ATOM 1829 O O . ALA A 1 240 ? 10.298 6.864 -2.630 1.00 94.06 240 ALA A O 1
ATOM 1830 N N . SER A 1 241 ? 10.038 6.672 -0.415 1.00 96.06 241 SER A N 1
ATOM 1831 C CA . SER A 1 241 ? 8.567 6.694 -0.496 1.00 96.06 241 SER A CA 1
ATOM 1832 C C . SER A 1 241 ? 8.055 8.050 -1.029 1.00 96.06 241 SER A C 1
ATOM 1834 O O . SER A 1 241 ? 8.745 9.075 -0.911 1.00 96.06 241 SER A O 1
ATOM 1836 N N . PRO A 1 242 ? 6.831 8.120 -1.589 1.00 95.62 242 PRO A N 1
ATOM 1837 C CA . PRO A 1 242 ? 6.307 9.383 -2.111 1.00 95.62 242 PRO A CA 1
ATOM 1838 C C . PRO A 1 242 ? 6.086 10.421 -1.001 1.00 95.62 242 PRO A C 1
ATOM 1840 O O . PRO A 1 242 ? 6.178 11.624 -1.246 1.00 95.62 242 PRO A O 1
ATOM 1843 N N . PHE A 1 243 ? 5.849 9.976 0.236 1.00 94.25 243 PHE A N 1
ATOM 1844 C CA . PHE A 1 243 ? 5.579 10.856 1.372 1.00 94.25 243 PHE A CA 1
ATOM 1845 C C . PHE A 1 243 ? 6.859 11.361 2.058 1.00 94.25 243 PHE A C 1
ATOM 1847 O O . PHE A 1 243 ? 6.899 12.532 2.430 1.00 94.25 243 PHE A O 1
ATOM 1854 N N . GLU A 1 244 ? 7.935 10.563 2.107 1.00 91.62 244 GLU A N 1
ATOM 1855 C CA . GLU A 1 244 ? 9.290 11.065 2.413 1.00 91.62 244 GLU A CA 1
ATOM 1856 C C . GLU A 1 244 ? 9.736 12.093 1.367 1.00 91.62 244 GLU A C 1
ATOM 1858 O O . GLU A 1 244 ? 10.153 13.194 1.719 1.00 91.62 244 GLU A O 1
ATOM 1863 N N . THR A 1 245 ? 9.564 11.778 0.076 1.00 83.75 245 THR A N 1
ATOM 1864 C CA . THR A 1 245 ? 9.903 12.685 -1.036 1.00 83.75 245 THR A CA 1
ATOM 1865 C C . THR A 1 245 ? 9.166 14.023 -0.913 1.00 83.75 245 THR A C 1
ATOM 1867 O O . THR A 1 245 ? 9.751 15.089 -1.111 1.00 83.75 245 THR A O 1
ATOM 1870 N N . ASN A 1 246 ? 7.878 14.000 -0.556 1.00 83.00 246 ASN A N 1
ATOM 1871 C CA . ASN A 1 246 ? 7.114 15.218 -0.293 1.00 83.00 246 ASN A CA 1
ATOM 1872 C C . ASN A 1 246 ? 7.660 16.000 0.907 1.00 83.00 246 ASN A C 1
ATOM 1874 O O . ASN A 1 246 ? 7.852 17.210 0.786 1.00 83.00 246 ASN A O 1
ATOM 1878 N N . GLN A 1 247 ? 7.933 15.328 2.031 1.00 84.56 247 GLN A N 1
ATOM 1879 C CA . GLN A 1 247 ? 8.449 15.974 3.239 1.00 84.56 247 GLN A CA 1
ATOM 1880 C C . GLN A 1 247 ? 9.809 16.639 2.992 1.00 84.56 247 GLN A C 1
ATOM 1882 O O . GLN A 1 247 ? 10.015 17.775 3.410 1.00 84.56 247 GLN A O 1
ATOM 1887 N N . MET A 1 248 ? 10.718 15.972 2.278 1.00 81.50 248 MET A N 1
ATOM 1888 C CA . MET A 1 248 ? 12.038 16.519 1.943 1.00 81.50 248 MET A CA 1
ATOM 1889 C C . MET A 1 248 ? 11.939 17.757 1.039 1.00 81.50 248 MET A C 1
ATOM 1891 O O . MET A 1 248 ? 12.692 18.709 1.221 1.00 81.50 248 MET A O 1
ATOM 1895 N N . ASN A 1 249 ? 10.993 17.769 0.093 1.00 79.88 249 ASN A N 1
ATOM 1896 C CA . ASN A 1 249 ? 10.863 18.838 -0.904 1.00 79.88 249 ASN A CA 1
ATOM 1897 C C . ASN A 1 249 ? 10.006 20.040 -0.460 1.00 79.88 249 ASN A C 1
ATOM 1899 O O . ASN A 1 249 ? 10.170 21.129 -1.002 1.00 79.88 249 ASN A O 1
ATOM 1903 N N . GLN A 1 250 ? 9.048 19.851 0.454 1.00 79.19 250 GLN A N 1
ATOM 1904 C CA . GLN A 1 250 ? 8.079 20.887 0.868 1.00 79.19 250 GLN A CA 1
ATOM 1905 C C . GLN A 1 250 ? 8.064 21.150 2.383 1.00 79.19 250 GLN A C 1
ATOM 1907 O O . GLN A 1 250 ? 7.397 22.081 2.832 1.00 79.19 250 GLN A O 1
ATOM 1912 N N . GLY A 1 251 ? 8.771 20.344 3.178 1.00 79.12 251 GLY A N 1
ATOM 1913 C CA . GLY A 1 251 ? 8.627 20.316 4.631 1.00 79.12 251 GLY A CA 1
ATOM 1914 C C . GLY A 1 251 ? 7.299 19.697 5.090 1.00 79.12 251 GLY A C 1
ATOM 1915 O O . GLY A 1 251 ? 6.537 19.122 4.311 1.00 79.12 251 GLY A O 1
ATOM 1916 N N . GLY A 1 252 ? 7.012 19.829 6.387 1.00 84.50 252 GLY A N 1
ATOM 1917 C CA . GLY A 1 252 ? 5.750 19.398 6.993 1.00 84.50 252 GLY A CA 1
ATOM 1918 C C . GLY A 1 252 ? 5.757 17.976 7.569 1.00 84.50 252 GLY A C 1
ATOM 1919 O O . GLY A 1 252 ? 6.801 17.411 7.899 1.00 84.50 252 GLY A O 1
ATOM 1920 N N . SER A 1 253 ? 4.555 17.421 7.747 1.00 91.12 253 SER A N 1
ATOM 1921 C CA . SER A 1 253 ? 4.320 16.121 8.388 1.00 91.12 253 SER A CA 1
ATOM 1922 C C . SER A 1 253 ? 3.955 15.047 7.363 1.00 91.12 253 SER A C 1
ATOM 1924 O O . SER A 1 253 ? 3.025 15.239 6.576 1.00 91.12 253 SER A O 1
ATOM 1926 N N . ILE A 1 254 ? 4.629 13.891 7.432 1.00 92.50 254 ILE A N 1
ATOM 1927 C CA . ILE A 1 254 ? 4.307 12.696 6.631 1.00 92.50 254 ILE A CA 1
ATOM 1928 C C . ILE A 1 254 ? 2.835 12.305 6.811 1.00 92.50 254 ILE A C 1
ATOM 1930 O O . ILE A 1 254 ? 2.158 12.047 5.821 1.00 92.50 254 ILE A O 1
ATOM 1934 N N . ALA A 1 255 ? 2.313 12.336 8.042 1.00 92.75 255 ALA A N 1
ATOM 1935 C CA . ALA A 1 255 ? 0.921 11.980 8.325 1.00 92.75 255 ALA A CA 1
ATOM 1936 C C . ALA A 1 255 ? -0.076 12.869 7.559 1.00 92.75 255 ALA A C 1
ATOM 1938 O O . ALA A 1 255 ? -1.028 12.366 6.970 1.00 92.75 255 ALA A O 1
ATOM 1939 N N . LEU A 1 256 ? 0.171 14.184 7.487 1.00 92.88 256 LEU A N 1
ATOM 1940 C CA . LEU A 1 256 ? -0.673 15.100 6.707 1.00 92.88 256 LEU A CA 1
ATOM 1941 C C . LEU A 1 256 ? -0.521 14.876 5.195 1.00 92.88 256 LEU A C 1
ATOM 1943 O O . LEU A 1 256 ? -1.500 14.978 4.460 1.00 92.88 256 LEU A O 1
ATOM 1947 N N . ALA A 1 257 ? 0.683 14.552 4.715 1.00 93.25 257 ALA A N 1
ATOM 1948 C CA . ALA A 1 257 ? 0.907 14.234 3.305 1.00 93.25 257 ALA A CA 1
ATOM 1949 C C . ALA A 1 257 ? 0.182 12.939 2.881 1.00 93.25 257 ALA A C 1
ATOM 1951 O O . ALA A 1 257 ? -0.409 12.904 1.801 1.00 93.25 257 ALA A O 1
ATOM 1952 N N . VAL A 1 258 ? 0.183 11.920 3.751 1.00 95.44 258 VAL A N 1
ATOM 1953 C CA . VAL A 1 258 ? -0.549 10.653 3.589 1.00 95.44 258 VAL A CA 1
ATOM 1954 C C . VAL A 1 258 ? -2.061 10.883 3.584 1.00 95.44 258 VAL A C 1
ATOM 1956 O O . VAL A 1 258 ? -2.725 10.481 2.632 1.00 95.44 258 VAL A O 1
ATOM 1959 N N . LEU A 1 259 ? -2.603 11.580 4.591 1.00 94.62 259 LEU A N 1
ATOM 1960 C CA . LEU A 1 259 ? -4.044 11.858 4.699 1.00 94.62 259 LEU A CA 1
ATOM 1961 C C . LEU A 1 259 ? -4.588 12.668 3.509 1.00 94.62 259 LEU A C 1
ATOM 1963 O O . LEU A 1 259 ? -5.730 12.472 3.103 1.00 94.62 259 LEU A O 1
ATOM 1967 N N . ASN A 1 260 ? -3.763 13.535 2.913 1.00 92.25 260 ASN A N 1
ATOM 1968 C CA . ASN A 1 260 ? -4.112 14.291 1.706 1.00 92.25 260 ASN A CA 1
ATOM 1969 C C . ASN A 1 260 ? -3.953 13.495 0.393 1.00 92.25 260 ASN A C 1
ATOM 1971 O O . ASN A 1 260 ? -4.358 13.991 -0.657 1.00 92.25 260 ASN A O 1
ATOM 1975 N N . GLY A 1 261 ? -3.312 12.319 0.402 1.00 90.69 261 GLY A N 1
ATOM 1976 C CA . GLY A 1 261 ? -3.108 11.483 -0.792 1.00 90.69 261 GLY A CA 1
ATOM 1977 C C . GLY A 1 261 ? -2.284 12.116 -1.923 1.00 90.69 261 GLY A C 1
ATOM 1978 O O . GLY A 1 261 ? -2.337 11.649 -3.060 1.00 90.69 261 GLY A O 1
ATOM 1979 N N . ASN A 1 262 ? -1.544 13.198 -1.661 1.00 85.69 262 ASN A N 1
ATOM 1980 C CA . ASN A 1 262 ? -0.904 13.989 -2.717 1.00 85.69 262 ASN A CA 1
ATOM 1981 C C . ASN A 1 262 ? 0.415 13.355 -3.193 1.00 85.69 262 ASN A C 1
ATOM 1983 O O . ASN A 1 262 ? 1.500 13.749 -2.766 1.00 85.69 262 ASN A O 1
ATOM 1987 N N . VAL A 1 263 ? 0.329 12.371 -4.087 1.00 91.62 263 VAL A N 1
ATOM 1988 C CA . VAL A 1 263 ? 1.499 11.709 -4.684 1.00 91.62 263 VAL A CA 1
ATOM 1989 C C . VAL A 1 263 ? 2.059 12.546 -5.837 1.00 91.62 263 VAL A C 1
ATOM 1991 O O . VAL A 1 263 ? 1.431 12.684 -6.892 1.00 91.62 263 VAL A O 1
ATOM 1994 N N . ARG A 1 264 ? 3.276 13.066 -5.654 1.00 89.94 264 ARG A N 1
ATOM 1995 C CA . ARG A 1 264 ? 4.044 13.749 -6.702 1.00 89.94 264 ARG A CA 1
ATOM 1996 C C . ARG A 1 264 ? 5.010 12.777 -7.374 1.00 89.94 264 ARG A C 1
ATOM 1998 O O . ARG A 1 264 ? 5.485 11.842 -6.746 1.00 89.94 264 ARG A O 1
ATOM 2005 N N . PHE A 1 265 ? 5.293 13.028 -8.645 1.00 92.19 265 PHE A N 1
ATOM 2006 C CA . PHE A 1 265 ? 6.274 12.307 -9.456 1.00 92.19 265 PHE A CA 1
ATOM 2007 C C . PHE A 1 265 ? 7.233 13.336 -10.068 1.00 92.19 265 PHE A C 1
ATOM 2009 O O . PHE A 1 265 ? 6.819 14.492 -10.220 1.00 92.19 265 PHE A O 1
ATOM 2016 N N . PRO A 1 266 ? 8.472 12.959 -10.431 1.00 86.75 266 PRO A N 1
ATOM 2017 C CA . PRO A 1 266 ? 9.372 13.862 -11.137 1.00 86.75 266 PRO A CA 1
ATOM 2018 C C . PRO A 1 266 ? 8.763 14.357 -12.462 1.00 86.75 266 PRO A C 1
ATOM 2020 O O . PRO A 1 266 ? 8.003 13.638 -13.114 1.00 86.75 266 PRO A O 1
ATOM 2023 N N . THR A 1 267 ? 9.070 15.591 -12.865 1.00 79.25 267 THR A N 1
ATOM 2024 C CA . THR A 1 267 ? 8.656 16.127 -14.174 1.00 79.25 267 THR A CA 1
ATOM 2025 C C . THR A 1 267 ? 9.545 15.602 -15.307 1.00 79.25 267 THR A C 1
ATOM 2027 O O . THR A 1 267 ? 10.564 14.946 -15.080 1.00 79.25 267 THR A O 1
ATOM 2030 N N . VAL A 1 268 ? 9.180 15.910 -16.557 1.00 68.44 268 VAL A N 1
ATOM 2031 C CA . VAL A 1 268 ? 10.021 15.614 -17.733 1.00 68.44 268 VAL A CA 1
ATOM 2032 C C . VAL A 1 268 ? 11.382 16.311 -17.616 1.00 68.44 268 VAL A C 1
ATOM 2034 O O . VAL A 1 268 ? 12.406 15.703 -17.905 1.00 68.44 268 VAL A O 1
ATOM 2037 N N . ASP A 1 269 ? 11.406 17.538 -17.090 1.00 73.75 269 ASP A N 1
ATOM 2038 C CA . ASP A 1 269 ? 12.625 18.326 -16.835 1.00 73.75 269 ASP A CA 1
ATOM 2039 C C . ASP A 1 269 ? 13.504 17.714 -15.728 1.00 73.75 269 ASP A C 1
ATOM 2041 O O . ASP A 1 269 ? 14.696 17.997 -15.637 1.00 73.75 269 ASP A O 1
ATOM 2045 N N . GLN A 1 270 ? 12.915 16.854 -14.892 1.00 76.00 270 GLN A N 1
ATOM 2046 C CA . GLN A 1 270 ? 13.591 16.054 -13.866 1.00 76.00 270 GLN A CA 1
ATOM 2047 C C . GLN A 1 270 ? 13.916 14.629 -14.358 1.00 76.00 270 GLN A C 1
ATOM 2049 O O . GLN A 1 270 ? 14.265 13.764 -13.556 1.00 76.00 270 GLN A O 1
ATOM 2054 N N . GLN A 1 271 ? 13.821 14.388 -15.672 1.00 77.25 271 GLN A N 1
ATOM 2055 C CA . GLN A 1 271 ? 14.165 13.135 -16.345 1.00 77.25 271 GLN A CA 1
ATOM 2056 C C . GLN A 1 271 ? 13.384 11.910 -15.820 1.00 77.25 271 GLN A C 1
ATOM 2058 O O . GLN A 1 271 ? 13.969 10.840 -15.623 1.00 77.25 271 GLN A O 1
ATOM 2063 N N . ASP A 1 272 ? 12.064 12.022 -15.599 1.00 86.56 272 ASP A N 1
ATOM 2064 C CA . ASP A 1 272 ? 11.251 10.840 -15.263 1.00 86.56 272 ASP A CA 1
ATOM 2065 C C . ASP A 1 272 ? 11.325 9.787 -16.384 1.00 86.56 272 ASP A C 1
ATOM 2067 O O . ASP A 1 272 ? 10.949 10.028 -17.532 1.00 86.56 272 ASP A O 1
ATOM 2071 N N . ARG A 1 273 ? 11.826 8.599 -16.033 1.00 88.19 273 ARG A N 1
ATOM 2072 C CA . ARG A 1 273 ? 12.097 7.493 -16.963 1.00 88.19 273 ARG A CA 1
ATOM 2073 C C . ARG A 1 273 ? 10.942 6.498 -17.070 1.00 88.19 273 ARG A C 1
ATOM 2075 O O . ARG A 1 273 ? 11.052 5.536 -17.827 1.00 88.19 273 ARG A O 1
ATOM 2082 N N . TYR A 1 274 ? 9.878 6.670 -16.287 1.00 92.12 274 TYR A N 1
ATOM 2083 C CA . TYR A 1 274 ? 8.761 5.726 -16.237 1.00 92.12 274 TYR A CA 1
ATOM 2084 C C . TYR A 1 274 ? 7.559 6.211 -17.062 1.00 92.12 274 TYR A C 1
ATOM 2086 O O . TYR A 1 274 ? 7.392 7.404 -17.327 1.00 92.12 274 TYR A O 1
ATOM 2094 N N . SER A 1 275 ? 6.707 5.279 -17.502 1.00 93.12 275 SER A N 1
ATOM 2095 C CA . SER A 1 275 ? 5.554 5.607 -18.348 1.00 93.12 275 SER A CA 1
ATOM 2096 C C . SER A 1 275 ? 4.402 6.246 -17.560 1.00 93.12 275 SER A C 1
ATOM 2098 O O . SER A 1 275 ? 4.338 6.184 -16.328 1.00 93.12 275 SER A O 1
ATOM 2100 N N . ALA A 1 276 ? 3.452 6.852 -18.277 1.00 93.81 276 ALA A N 1
ATOM 2101 C CA . ALA A 1 276 ? 2.251 7.414 -17.662 1.00 93.81 276 ALA A CA 1
ATOM 2102 C C . ALA A 1 276 ? 1.399 6.336 -16.974 1.00 93.81 276 ALA A C 1
ATOM 2104 O O . ALA A 1 276 ? 0.843 6.585 -15.908 1.00 93.81 276 ALA A O 1
ATOM 2105 N N . GLU A 1 277 ? 1.350 5.132 -17.541 1.00 95.19 277 GLU A N 1
ATOM 2106 C CA . GLU A 1 277 ? 0.606 3.988 -17.017 1.00 95.19 277 GLU A CA 1
ATOM 2107 C C . GLU A 1 277 ? 1.278 3.371 -15.787 1.00 95.19 277 GLU A C 1
ATOM 2109 O O . GLU A 1 277 ? 0.587 2.990 -14.848 1.00 95.19 277 GLU A O 1
ATOM 2114 N N . PHE A 1 278 ? 2.615 3.358 -15.726 1.00 96.50 278 PHE A N 1
ATOM 2115 C CA . PHE A 1 278 ? 3.337 2.988 -14.507 1.00 96.50 278 PHE A CA 1
ATOM 2116 C C . PHE A 1 278 ? 2.992 3.934 -13.345 1.00 96.50 278 PHE A C 1
ATOM 2118 O O . PHE A 1 278 ? 2.663 3.489 -12.243 1.00 96.50 278 PHE A O 1
ATOM 2125 N N . ARG A 1 279 ? 2.983 5.250 -13.605 1.00 96.69 279 ARG A N 1
ATOM 2126 C CA . ARG A 1 279 ? 2.526 6.248 -12.624 1.00 96.69 279 ARG A CA 1
ATOM 2127 C C . ARG A 1 279 ? 1.039 6.094 -12.287 1.00 96.69 279 ARG A C 1
ATOM 2129 O O . ARG A 1 279 ? 0.660 6.319 -11.140 1.00 96.69 279 ARG A O 1
ATOM 2136 N N . ALA A 1 280 ? 0.197 5.719 -13.253 1.00 97.50 280 ALA A N 1
ATOM 2137 C CA . ALA A 1 280 ? -1.231 5.489 -13.035 1.00 97.50 280 ALA A CA 1
ATOM 2138 C C . ALA A 1 280 ? -1.489 4.290 -12.108 1.00 97.50 280 ALA A C 1
ATOM 2140 O O . ALA A 1 280 ? -2.279 4.424 -11.178 1.00 97.50 280 ALA A O 1
ATOM 2141 N N . LEU A 1 281 ? -0.764 3.179 -12.283 1.00 98.50 281 LEU A N 1
ATOM 2142 C CA . LEU A 1 281 ? -0.801 2.024 -11.378 1.00 98.50 281 LEU A CA 1
ATOM 2143 C C . LEU A 1 281 ? -0.419 2.421 -9.940 1.00 98.50 281 LEU A C 1
ATOM 2145 O O . LEU A 1 281 ? -1.145 2.103 -8.999 1.00 98.50 281 LEU A O 1
ATOM 2149 N N . ILE A 1 282 ? 0.671 3.180 -9.753 1.00 98.44 282 ILE A N 1
ATOM 2150 C CA . ILE A 1 282 ? 1.048 3.691 -8.421 1.00 98.44 282 ILE A CA 1
ATOM 2151 C C . ILE A 1 282 ? -0.077 4.555 -7.828 1.00 98.44 282 ILE A C 1
ATOM 2153 O O . ILE A 1 282 ? -0.451 4.363 -6.673 1.00 98.44 282 ILE A O 1
ATOM 2157 N N . LYS A 1 283 ? -0.658 5.475 -8.610 1.00 98.25 283 LYS A N 1
ATOM 2158 C CA . LYS A 1 283 ? -1.779 6.317 -8.155 1.00 98.25 283 LYS A CA 1
ATOM 2159 C C . LYS A 1 283 ? -3.022 5.503 -7.783 1.00 98.25 283 LYS A C 1
ATOM 2161 O O . LYS A 1 283 ? -3.682 5.854 -6.815 1.00 98.25 283 LYS A O 1
ATOM 2166 N N . ALA A 1 284 ? -3.321 4.424 -8.505 1.00 98.44 284 ALA A N 1
ATOM 2167 C CA . ALA A 1 284 ? -4.461 3.549 -8.232 1.00 98.44 284 ALA A CA 1
ATOM 2168 C C . ALA A 1 284 ? -4.285 2.710 -6.945 1.00 98.44 284 ALA A C 1
ATOM 2170 O O . ALA A 1 284 ? -5.263 2.410 -6.258 1.00 98.44 284 ALA A O 1
ATOM 2171 N N . MET A 1 285 ? -3.041 2.389 -6.568 1.00 98.75 285 MET A N 1
ATOM 2172 C CA . MET A 1 285 ? -2.718 1.816 -5.252 1.00 98.75 285 MET A CA 1
ATOM 2173 C C . MET A 1 285 ? -2.720 2.856 -4.119 1.00 98.75 285 MET A C 1
ATOM 2175 O O . MET A 1 285 ? -3.001 2.512 -2.976 1.00 98.75 285 MET A O 1
ATOM 2179 N N . LEU A 1 286 ? -2.439 4.127 -4.422 1.00 98.56 286 LEU A N 1
ATOM 2180 C CA . LEU A 1 286 ? -2.359 5.229 -3.450 1.00 98.56 286 LEU A CA 1
ATOM 2181 C C . LEU A 1 286 ? -3.629 6.102 -3.412 1.00 98.56 286 LEU A C 1
ATOM 2183 O O . LEU A 1 286 ? -3.577 7.300 -3.132 1.00 98.56 286 LEU A O 1
ATOM 2187 N N . VAL A 1 287 ? -4.792 5.496 -3.672 1.00 98.31 287 VAL A N 1
ATOM 2188 C CA . VAL A 1 287 ? -6.102 6.124 -3.445 1.00 98.31 287 VAL A CA 1
ATOM 2189 C C . VAL A 1 287 ? -6.403 6.125 -1.946 1.00 98.31 287 VAL A C 1
ATOM 2191 O O . VAL A 1 287 ? -6.334 5.081 -1.298 1.00 98.31 287 VAL A O 1
ATOM 2194 N N . VAL A 1 288 ? -6.743 7.291 -1.385 1.00 97.75 288 VAL A N 1
ATOM 2195 C CA . VAL A 1 288 ? -6.991 7.444 0.062 1.00 97.75 288 VAL A CA 1
ATOM 2196 C C . VAL A 1 288 ? -8.170 6.589 0.523 1.00 97.75 288 VAL A C 1
ATOM 2198 O O . VAL A 1 288 ? -8.026 5.853 1.489 1.00 97.75 288 VAL A O 1
ATOM 2201 N N . GLU A 1 289 ? -9.293 6.631 -0.195 1.00 97.56 289 GLU A N 1
ATOM 2202 C CA . GLU A 1 289 ? -10.496 5.848 0.107 1.00 97.56 289 GLU A CA 1
ATOM 2203 C C . GLU A 1 289 ? -10.287 4.347 -0.208 1.00 97.56 289 GLU A C 1
ATOM 2205 O O . GLU A 1 289 ? -10.172 3.999 -1.390 1.00 97.56 289 GLU A O 1
ATOM 2210 N N . PRO A 1 290 ? -10.252 3.435 0.791 1.00 97.69 290 PRO A N 1
ATOM 2211 C CA . PRO A 1 290 ? -9.940 2.018 0.568 1.00 97.69 290 PRO A CA 1
ATOM 2212 C C . PRO A 1 290 ? -10.930 1.297 -0.355 1.00 97.69 290 PRO A C 1
ATOM 2214 O O . PRO A 1 290 ? -10.536 0.384 -1.087 1.00 97.69 290 PRO A O 1
ATOM 2217 N N . ALA A 1 291 ? -12.195 1.732 -0.387 1.00 97.00 291 ALA A N 1
ATOM 2218 C CA . ALA A 1 291 ? -13.207 1.183 -1.291 1.00 97.00 291 ALA A CA 1
ATOM 2219 C C . ALA A 1 291 ? -12.898 1.454 -2.779 1.00 97.00 291 ALA A C 1
ATOM 2221 O O . ALA A 1 291 ? -13.242 0.642 -3.634 1.00 97.00 291 ALA A O 1
ATOM 2222 N N . MET A 1 292 ? -12.214 2.564 -3.080 1.00 97.94 292 MET A N 1
ATOM 2223 C CA . MET A 1 292 ? -11.819 2.970 -4.439 1.00 97.94 292 MET A CA 1
ATOM 2224 C C . MET A 1 292 ? -10.376 2.573 -4.797 1.00 97.94 292 MET A C 1
ATOM 2226 O O . MET A 1 292 ? -9.967 2.698 -5.952 1.00 97.94 292 MET A O 1
ATOM 2230 N N . ARG A 1 293 ? -9.593 2.114 -3.814 1.00 98.44 293 ARG A N 1
ATOM 2231 C CA . ARG A 1 293 ? -8.235 1.581 -3.987 1.00 98.44 293 ARG A CA 1
ATOM 2232 C C . ARG A 1 293 ? -8.287 0.191 -4.621 1.00 98.44 293 ARG A C 1
ATOM 2234 O O . ARG A 1 293 ? -9.194 -0.583 -4.310 1.00 98.44 293 ARG A O 1
ATOM 2241 N N . LEU A 1 294 ? -7.302 -0.148 -5.455 1.00 98.50 294 LEU A N 1
ATOM 2242 C CA . LEU A 1 294 ? -7.200 -1.491 -6.044 1.00 98.50 294 LEU A CA 1
ATOM 2243 C C . LEU A 1 294 ? -7.153 -2.597 -4.976 1.00 98.50 294 LEU A C 1
ATOM 2245 O O . LEU A 1 294 ? -6.674 -2.369 -3.867 1.00 98.50 294 LEU A O 1
ATOM 2249 N N . ASP A 1 295 ? -7.606 -3.803 -5.314 1.00 98.19 295 ASP A N 1
ATOM 2250 C CA . ASP A 1 295 ? -7.256 -5.027 -4.579 1.00 98.19 295 ASP A CA 1
ATOM 2251 C C . ASP A 1 295 ? -5.982 -5.697 -5.140 1.00 98.19 295 ASP A C 1
ATOM 2253 O O . ASP A 1 295 ? -5.434 -5.287 -6.168 1.00 98.19 295 ASP A O 1
ATOM 2257 N N . ILE A 1 296 ? -5.487 -6.737 -4.461 1.00 98.31 296 ILE A N 1
ATOM 2258 C CA . ILE A 1 296 ? -4.233 -7.407 -4.834 1.00 98.31 296 ILE A CA 1
ATOM 2259 C C . ILE A 1 296 ? -4.292 -8.102 -6.204 1.00 98.31 296 ILE A C 1
ATOM 2261 O O . ILE A 1 296 ? -3.275 -8.168 -6.895 1.00 98.31 296 ILE A O 1
ATOM 2265 N N . HIS A 1 297 ? -5.461 -8.588 -6.629 1.00 98.12 297 HIS A N 1
ATOM 2266 C CA . HIS A 1 297 ? -5.644 -9.227 -7.932 1.00 98.12 297 HIS A CA 1
ATOM 2267 C C . HIS A 1 297 ? -5.597 -8.172 -9.038 1.00 98.12 297 HIS A C 1
ATOM 2269 O O . HIS A 1 297 ? -4.819 -8.308 -9.979 1.00 98.12 297 HIS A O 1
ATOM 2275 N N . GLN A 1 298 ? -6.315 -7.062 -8.858 1.00 98.62 298 GLN A N 1
ATOM 2276 C CA . GLN A 1 298 ? -6.293 -5.927 -9.784 1.00 98.62 298 GLN A CA 1
ATOM 2277 C C . GLN A 1 298 ? -4.890 -5.311 -9.938 1.00 98.62 298 GLN A C 1
ATOM 2279 O O . GLN A 1 298 ? -4.517 -4.893 -11.037 1.00 98.62 298 GLN A O 1
ATOM 2284 N N . VAL A 1 299 ? -4.094 -5.265 -8.860 1.00 98.75 299 VAL A N 1
ATOM 2285 C CA . VAL A 1 299 ? -2.679 -4.851 -8.923 1.00 98.75 299 VAL A CA 1
ATOM 2286 C C . VAL A 1 299 ? -1.857 -5.822 -9.770 1.00 98.75 299 VAL A C 1
ATOM 2288 O O . VAL A 1 299 ? -1.116 -5.376 -10.647 1.00 98.75 299 VAL A O 1
ATOM 2291 N N . ILE A 1 300 ? -1.986 -7.132 -9.539 1.00 98.69 300 ILE A N 1
ATOM 2292 C CA . ILE A 1 300 ? -1.277 -8.164 -10.314 1.00 98.69 300 ILE A CA 1
ATOM 2293 C C . ILE A 1 300 ? -1.643 -8.076 -11.802 1.00 98.69 300 ILE A C 1
ATOM 2295 O O . ILE A 1 300 ? -0.743 -8.059 -12.641 1.00 98.69 300 ILE A O 1
ATOM 2299 N N . ASP A 1 301 ? -2.928 -7.939 -12.132 1.00 98.50 301 ASP A N 1
ATOM 2300 C CA . ASP A 1 301 ? -3.400 -7.853 -13.518 1.00 98.50 301 ASP A CA 1
ATOM 2301 C C . ASP A 1 301 ? -2.830 -6.623 -14.245 1.00 98.50 301 ASP A C 1
ATOM 2303 O O . ASP A 1 301 ? -2.389 -6.722 -15.392 1.00 98.50 301 ASP A O 1
ATOM 2307 N N . GLN A 1 302 ? -2.777 -5.462 -13.581 1.00 98.44 302 GLN A N 1
ATOM 2308 C CA . GLN A 1 302 ? -2.163 -4.257 -14.152 1.00 98.44 302 GLN A CA 1
ATOM 2309 C C . GLN A 1 302 ? -0.636 -4.372 -14.276 1.00 98.44 302 GLN A C 1
ATOM 2311 O O . GLN A 1 302 ? -0.066 -3.904 -15.265 1.00 98.44 302 GLN A O 1
ATOM 2316 N N . VAL A 1 303 ? 0.042 -5.015 -13.319 1.00 98.31 303 VAL A N 1
ATOM 2317 C CA . VAL A 1 303 ? 1.482 -5.308 -13.426 1.00 98.31 303 VAL A CA 1
ATOM 2318 C C . VAL A 1 303 ? 1.758 -6.224 -14.622 1.00 98.31 303 VAL A C 1
ATOM 2320 O O . VAL A 1 303 ? 2.691 -5.959 -15.381 1.00 98.31 303 VAL A O 1
ATOM 2323 N N . ASP A 1 304 ? 0.933 -7.246 -14.845 1.00 98.00 304 ASP A N 1
ATOM 2324 C CA . ASP A 1 304 ? 1.098 -8.188 -15.954 1.00 98.00 304 ASP A CA 1
ATOM 2325 C C . ASP A 1 304 ? 0.837 -7.532 -17.313 1.00 98.00 304 ASP A C 1
ATOM 2327 O O . ASP A 1 304 ? 1.620 -7.728 -18.245 1.00 98.00 304 ASP A O 1
ATOM 2331 N N . GLN A 1 305 ? -0.171 -6.660 -17.410 1.00 96.94 305 GLN A N 1
ATOM 2332 C CA . GLN A 1 305 ? -0.399 -5.826 -18.595 1.00 96.94 305 GLN A CA 1
ATOM 2333 C C . GLN A 1 305 ? 0.800 -4.915 -18.909 1.00 96.94 305 GLN A C 1
ATOM 2335 O O . GLN A 1 305 ? 1.160 -4.763 -20.077 1.00 96.94 305 GLN A O 1
ATOM 2340 N N . LEU A 1 306 ? 1.447 -4.330 -17.894 1.00 96.44 306 LEU A N 1
ATOM 2341 C CA . LEU A 1 306 ? 2.651 -3.512 -18.086 1.00 96.44 306 LEU A CA 1
ATOM 2342 C C . LEU A 1 306 ? 3.884 -4.347 -18.469 1.00 96.44 306 LEU A C 1
ATOM 2344 O O . LEU A 1 306 ? 4.714 -3.869 -19.237 1.00 96.44 306 LEU A O 1
ATOM 2348 N N . ILE A 1 307 ? 4.015 -5.581 -17.968 1.00 95.94 307 ILE A N 1
ATOM 2349 C CA . ILE A 1 307 ? 5.115 -6.499 -18.321 1.00 95.94 307 ILE A CA 1
ATOM 2350 C C . ILE A 1 307 ? 4.960 -7.055 -19.745 1.00 95.94 307 ILE A C 1
ATOM 2352 O O . ILE A 1 307 ? 5.968 -7.314 -20.402 1.00 95.94 307 ILE A O 1
ATOM 2356 N N . ALA A 1 308 ? 3.726 -7.267 -20.208 1.00 93.69 308 ALA A N 1
ATOM 2357 C CA . ALA A 1 308 ? 3.430 -7.857 -21.514 1.00 93.69 308 ALA A CA 1
ATOM 2358 C C . ALA A 1 308 ? 3.549 -6.876 -22.695 1.00 93.69 308 ALA A C 1
ATOM 2360 O O . ALA A 1 308 ? 3.532 -7.307 -23.850 1.00 93.69 308 ALA A O 1
ATOM 2361 N N . ARG A 1 309 ? 3.660 -5.566 -22.438 1.00 87.31 309 ARG A N 1
ATOM 2362 C CA . ARG A 1 309 ? 3.844 -4.564 -23.495 1.00 87.31 309 ARG A CA 1
ATOM 2363 C C . ARG A 1 309 ? 5.238 -4.680 -24.138 1.00 87.31 309 ARG A C 1
ATOM 2365 O O . ARG A 1 309 ? 6.220 -4.832 -23.411 1.00 87.31 309 ARG A O 1
ATOM 2372 N N . PRO A 1 310 ? 5.346 -4.560 -25.476 1.00 67.38 310 PRO A N 1
ATOM 2373 C CA . PRO A 1 310 ? 6.630 -4.349 -26.136 1.00 67.38 310 PRO A CA 1
ATOM 2374 C C . PRO A 1 310 ? 7.301 -3.071 -25.615 1.00 67.38 310 PRO A C 1
ATOM 2376 O O . PRO A 1 310 ? 6.610 -2.090 -25.327 1.00 67.38 310 PRO A O 1
ATOM 2379 N N . VAL A 1 311 ? 8.631 -3.109 -25.505 1.00 59.72 311 VAL A N 1
ATOM 2380 C CA . VAL A 1 311 ? 9.495 -1.963 -25.163 1.00 59.72 311 VAL A CA 1
ATOM 2381 C C . VAL A 1 311 ? 9.925 -1.251 -26.440 1.00 59.72 311 VAL A C 1
ATOM 2383 O O . VAL A 1 311 ? 10.279 -1.983 -27.392 1.00 59.72 311 VAL A O 1
#

InterPro domains:
  IPR000719 Protein kinase domain [PF00069] (151-301)
  IPR000719 Protein kinase domain [PS50011] (1-307)
  IPR000719 Protein kinase domain [SM00220] (2-307)
  IPR008271 Serine/threonine-protein kinase, active site [PS00108] (151-163)
  IPR011009 Protein kinase-like domain superfamily [SSF56112] (151-301)
  IPR052239 Serine/threonine-specific protein kinases [PTHR45998] (1-308)

Sequence (311 aa):
MLRFFRGVCYGVRALHSHQLPNVPIRSREEDNSSANGIEAWDSRERGRKSLRRQPSAISFTTPEGGTGLSDMSHLASSHNSSSNNSNNNNGNSNNINNNNNNNNNSSSSSNDPSGSNNNTNTNTNTNNNNSSSNSNGLGPAEDNEDLVVPFAHRDIKPANVMIADDGQTPVVMDFGSMVRARVKIQTRQQALYEQDLAAEQCSMPYRAPELFDVKTGSTLDEKVDIWSLGCTLYAMAYGASPFETNQMNQGGSIALAVLNGNVRFPTVDQQDRYSAEFRALIKAMLVVEPAMRLDIHQVIDQVDQLIARPV

Foldseek 3Di:
DLLQLLLVLVQLVCQQQPFDPPDPDPDPPPVVVPPPPPVVVVVVVVVPPPDDDDDDDDDDDDDDDDDDDDDDDDDDDDDDDDDDDDDDDDDDDDDDDDDDDDDDDDDDDDDDDDDDDDDDDDDDDDDDDDDDDDDPDPDPDPDPDRDRFRKAQQAQAPVQWDQDPVNRRTDGHDSVLMDTFFAQQADPVSQVVQLVSSVPRYDLLLFALCSPGPDHRDTGGNLRVLSSSLQRLCCVQPVGGQLVVCCVVPNDDSNVCNNVLDRDDDDVVSVRPDDPLSVVLSSLSSDNDSVSRDDSVRSSVSSVVVVPDDD